Protein AF-A0A935D129-F1 (afdb_monomer)

Foldseek 3Di:
DDDDDDDDDDDDDDDDDDDDDDDDDDDDDDDDDDPDDPPDDDDDDDDDPDDDDDDPDDDDPPPPDPDDDDDDPDDDPPPDPPPPPPDDPPPPDDPDPDPPDDDPDPPDDDDPPDDDPDPDPCPPDPPPPPCPDDDDFAADPAFAAQQKEFFKWQQFQDPDPDQWQTKIKIWGPAAPGKYFQDQKKKWKDDDPDIFIWTDHGPDIAGHRFMEMETSDPPPVSNLPFDPPYTYTPHHSRHHLQWIKIFIDDVPHTRDIATGHRDPPDDHQKMKGQAPPDDPVCRNPCVRIGIADDADHPRSHGDDRRDHRHRGDGD

pLDDT: mean 78.65, std 19.53, range [37.94, 98.69]

Secondary structure (DSSP, 8-state):
---PPPPPPPPPPPP------------------------------------PPPP--------------PPPP---TTS-----PPPPPP---PPP-----PPP----PPP---------------------PSPPPPBPSSP-TTSEEEEEEE--SSSSS-----EEEEEE--SSSBEE-TTEEEEEEETTEEEEEEPPTT-EE-TT-EEEEES--SGGGGTTPPSSEEE-SSSS---TT-EEEEEEETTEEEEEEEE---SS--TTB-EE--TTS-GGGTT-GGG-EE---EETTTTEE--TTS---SS---

Solvent-accessible surface area (backbone atoms only — not comparable to full-atom values): 20528 Å² total; per-residue (Å²): 138,86,83,80,81,85,82,84,81,88,76,82,83,86,80,85,83,82,89,84,91,78,83,91,80,87,88,76,91,77,89,76,86,77,84,76,85,78,82,78,75,85,70,83,77,75,85,75,80,84,75,76,84,80,76,96,67,85,90,79,86,71,79,78,71,81,79,74,84,75,76,82,75,80,77,71,90,81,66,74,79,73,70,81,70,73,76,76,74,84,82,86,62,83,76,75,85,76,79,85,69,77,77,84,78,82,83,71,76,78,82,81,84,83,80,78,95,72,89,72,78,81,72,77,71,83,82,70,74,71,79,74,61,83,78,82,88,51,69,54,77,84,86,46,67,61,42,40,38,81,39,35,37,26,43,33,49,44,84,74,84,85,37,27,48,20,32,41,32,37,33,37,65,41,79,85,28,29,42,76,40,56,51,28,35,41,36,32,60,59,86,95,46,70,42,41,23,68,41,56,78,87,37,70,38,53,45,56,27,62,43,37,40,22,22,30,76,64,61,82,40,32,58,68,65,58,82,68,69,44,38,33,82,45,59,66,64,53,58,48,74,38,48,47,44,37,34,26,52,83,90,44,63,23,33,75,46,78,46,72,59,51,93,77,73,58,59,20,36,19,41,29,42,19,72,81,43,66,77,89,51,68,84,42,68,85,41,42,36,68,38,70,43,64,36,64,94,60,77,35,24,31,49,79,82,54,78,38,74,73,38,66,60,112

Radius of gyration: 32.97 Å; Cα contacts (8 Å, |Δi|>4): 448; chains: 1; bounding box: 109×59×92 Å

Mean predicted aligned error: 16.61 Å

Sequence (314 aa):
MQVSPPTPLDTPPHTPGQVGRALLARRAAGLLAGLLVVTSACSAASPRPSRAQADPGDDFYEEEAPLEPSEPDSVNPNGFQAGERPAPPPVDAAPPPVDATPPPVDATPPPVDGGRPDASVDAGRPDASVDAGPPPKVYCPPLGAGDLAITELLLSSRSGSGDNAEWVEITSRRSACWLKLDGLVVESPKGAAFDTATLPAGTELPPLGIVLVAGSLAGARALGLPEPVYAFERTDVLKNDGDRITVRAGTTVIDQLDYPPFSNVTPARSIAFPANCPAAVRSDWSRWSLTFSTYASGAQRGTPGRDNVDVTCY

Structure (mmCIF, N/CA/C/O backbone):
data_AF-A0A935D129-F1
#
_entry.id   AF-A0A935D129-F1
#
loop_
_atom_site.group_PDB
_atom_site.id
_atom_site.type_symbol
_atom_site.label_atom_id
_atom_site.label_alt_id
_atom_site.label_comp_id
_atom_site.label_asym_id
_atom_site.label_entity_id
_atom_site.label_seq_id
_atom_site.pdbx_PDB_ins_code
_atom_site.Cartn_x
_atom_site.Cartn_y
_atom_site.Cartn_z
_atom_site.occupancy
_atom_site.B_iso_or_equiv
_atom_site.auth_seq_id
_atom_site.auth_comp_id
_atom_site.auth_asym_id
_atom_site.auth_atom_id
_atom_site.pdbx_PDB_model_num
ATOM 1 N N . MET A 1 1 ? -55.875 -18.549 18.184 1.00 45.03 1 MET A N 1
ATOM 2 C CA . MET A 1 1 ? -55.060 -18.384 19.406 1.00 45.03 1 MET A CA 1
ATOM 3 C C . MET A 1 1 ? -53.913 -17.458 19.053 1.00 45.03 1 MET A C 1
ATOM 5 O O . MET A 1 1 ? -53.044 -17.851 18.290 1.00 45.03 1 MET A O 1
ATOM 9 N N . GLN A 1 2 ? -54.002 -16.202 19.480 1.00 42.69 2 GLN A N 1
ATOM 10 C CA . GLN A 1 2 ? -53.027 -15.152 19.184 1.00 42.69 2 GLN A CA 1
ATOM 11 C C . GLN A 1 2 ? -52.106 -15.051 20.402 1.00 42.69 2 GLN A C 1
ATOM 13 O O . GLN A 1 2 ? -52.584 -14.789 21.503 1.00 42.69 2 GLN A O 1
ATOM 18 N N . VAL A 1 3 ? -50.823 -15.362 20.224 1.00 53.66 3 VAL A N 1
ATOM 19 C CA . VAL A 1 3 ? -49.822 -15.319 21.295 1.00 53.66 3 VAL A CA 1
ATOM 20 C C . VAL A 1 3 ? -49.168 -13.944 21.255 1.00 53.66 3 VAL A C 1
ATOM 22 O O . VAL A 1 3 ? -48.523 -13.594 20.268 1.00 53.66 3 VAL A O 1
ATOM 25 N N . SER A 1 4 ? -49.387 -13.150 22.300 1.00 58.09 4 SER A N 1
ATOM 26 C CA . SER A 1 4 ? -48.744 -11.847 22.475 1.00 58.09 4 SER A CA 1
ATOM 27 C C . SER A 1 4 ? -47.237 -12.009 22.724 1.00 58.09 4 SER A C 1
ATOM 29 O O . SER A 1 4 ? -46.842 -12.946 23.422 1.00 58.09 4 SER A O 1
ATOM 31 N N . PRO A 1 5 ? -46.388 -11.108 22.198 1.00 62.75 5 PRO A N 1
ATOM 32 C CA . PRO A 1 5 ? -44.957 -11.117 22.482 1.00 62.75 5 PRO A CA 1
ATOM 33 C C . PRO A 1 5 ? -44.653 -10.616 23.909 1.00 62.75 5 PRO A C 1
ATOM 35 O O . PRO A 1 5 ? -45.437 -9.844 24.469 1.00 62.75 5 PRO A O 1
ATOM 38 N N . PRO A 1 6 ? -43.525 -11.047 24.509 1.00 63.59 6 PRO A N 1
ATOM 39 C CA . PRO A 1 6 ? -43.158 -10.687 25.873 1.00 63.59 6 PRO A CA 1
ATOM 40 C C . PRO A 1 6 ? -42.664 -9.239 25.981 1.00 63.59 6 PRO A C 1
ATOM 42 O O . PRO A 1 6 ? -41.920 -8.742 25.136 1.00 63.59 6 PRO A O 1
ATOM 45 N N . THR A 1 7 ? -43.073 -8.587 27.067 1.00 67.88 7 THR A N 1
ATOM 46 C CA . THR A 1 7 ? -42.646 -7.250 27.493 1.00 67.88 7 THR A CA 1
ATOM 47 C C . THR A 1 7 ? -41.144 -7.229 27.821 1.00 67.88 7 THR A C 1
ATOM 49 O O . THR A 1 7 ? -40.681 -8.123 28.534 1.00 67.88 7 THR A O 1
ATOM 52 N N . PRO A 1 8 ? -40.369 -6.231 27.358 1.00 61.47 8 PRO A N 1
ATOM 53 C CA . PRO A 1 8 ? -38.969 -6.085 27.747 1.00 61.47 8 PRO A CA 1
ATOM 54 C C . PRO A 1 8 ? -38.843 -5.643 29.214 1.00 61.47 8 PRO A C 1
ATOM 56 O O . PRO A 1 8 ? -39.591 -4.786 29.680 1.00 61.47 8 PRO A O 1
ATOM 59 N N . LEU A 1 9 ? -37.896 -6.256 29.933 1.00 61.78 9 LEU A N 1
ATOM 60 C CA . LEU A 1 9 ? -37.525 -5.891 31.301 1.00 61.78 9 LEU A CA 1
ATOM 61 C C . LEU A 1 9 ? -36.859 -4.507 31.338 1.00 61.78 9 LEU A C 1
ATOM 63 O O . LEU A 1 9 ? -35.928 -4.245 30.579 1.00 61.78 9 LEU A O 1
ATOM 67 N N . ASP A 1 10 ? -37.313 -3.680 32.279 1.00 54.72 10 ASP A N 1
ATOM 68 C CA . ASP A 1 10 ? -36.707 -2.409 32.680 1.00 54.72 10 ASP A CA 1
ATOM 69 C C . ASP A 1 10 ? -35.274 -2.605 33.197 1.00 54.72 10 ASP A C 1
ATOM 71 O O . ASP A 1 10 ? -35.034 -3.316 34.178 1.00 54.72 10 ASP A O 1
ATOM 75 N N . THR A 1 11 ? -34.322 -1.915 32.573 1.00 63.00 11 THR A N 1
ATOM 76 C CA . THR A 1 11 ? -32.951 -1.771 33.076 1.00 63.00 11 THR A CA 1
ATOM 77 C C . THR A 1 11 ? -32.861 -0.477 33.894 1.00 63.00 11 THR A C 1
ATOM 79 O O . THR A 1 11 ? -33.256 0.576 33.388 1.00 63.00 11 THR A O 1
ATOM 82 N N . PRO A 1 12 ? -32.342 -0.494 35.136 1.00 56.09 12 PRO A N 1
ATOM 83 C CA . PRO A 1 12 ? -32.265 0.708 35.960 1.00 56.09 12 PRO A CA 1
ATOM 84 C C . PRO A 1 12 ? -31.218 1.715 35.439 1.00 56.09 12 PRO A C 1
ATOM 86 O O . PRO A 1 12 ? -30.198 1.315 34.870 1.00 56.09 12 PRO A O 1
ATOM 89 N N . PRO A 1 13 ? -31.435 3.026 35.656 1.00 57.41 13 PRO A N 1
ATOM 90 C CA . PRO A 1 13 ? -30.555 4.081 35.166 1.00 57.41 13 PRO A CA 1
ATOM 91 C C . PRO A 1 13 ? -29.219 4.125 35.920 1.00 57.41 13 PRO A C 1
ATOM 93 O O . PRO A 1 13 ? -29.170 4.135 37.150 1.00 57.41 13 PRO A O 1
ATOM 96 N N . HIS A 1 14 ? -28.126 4.214 35.160 1.00 55.38 14 HIS A N 1
ATOM 97 C CA . HIS A 1 14 ? -26.787 4.493 35.672 1.00 55.38 14 HIS A CA 1
ATOM 98 C C . HIS A 1 14 ? -26.677 5.945 36.162 1.00 55.38 14 HIS A C 1
ATOM 100 O O . HIS A 1 14 ? -26.875 6.894 35.405 1.00 55.38 14 HIS A O 1
ATOM 106 N N . THR A 1 15 ? -26.305 6.107 37.429 1.00 47.53 15 THR A N 1
ATOM 107 C CA . THR A 1 15 ? -26.004 7.390 38.076 1.00 47.53 15 THR A CA 1
ATOM 108 C C . THR A 1 15 ? -24.601 7.887 37.686 1.00 47.53 15 THR A C 1
ATOM 110 O O . THR A 1 15 ? -23.630 7.169 37.935 1.00 47.53 15 THR A O 1
ATOM 113 N N . PRO A 1 16 ? -24.430 9.107 37.141 1.00 49.75 16 PRO A N 1
ATOM 114 C CA . PRO A 1 16 ? -23.112 9.707 36.955 1.00 49.75 16 PRO A CA 1
ATOM 115 C C . PRO A 1 16 ? -22.660 10.420 38.238 1.00 49.75 16 PRO A C 1
ATOM 117 O O . PRO A 1 16 ? -23.175 11.475 38.610 1.00 49.75 16 PRO A O 1
ATOM 120 N N . GLY A 1 17 ? -21.678 9.832 38.923 1.00 46.19 17 GLY A N 1
ATOM 121 C CA . GLY A 1 17 ? -20.979 10.445 40.051 1.00 46.19 17 GLY A CA 1
ATOM 122 C C . GLY A 1 17 ? -19.894 11.412 39.579 1.00 46.19 17 GLY A C 1
ATOM 123 O O . GLY A 1 17 ? -18.885 11.002 39.011 1.00 46.19 17 GLY A O 1
ATOM 124 N N . GLN A 1 18 ? -20.121 12.699 39.831 1.00 44.91 18 GLN A N 1
ATOM 125 C CA . GLN A 1 18 ? -19.125 13.765 39.797 1.00 44.91 18 GLN A CA 1
ATOM 126 C C . GLN A 1 18 ? -18.110 13.659 40.956 1.00 44.91 18 GLN A C 1
ATOM 128 O O . GLN A 1 18 ? -18.379 13.073 42.000 1.00 44.91 18 GLN A O 1
ATOM 133 N N . VAL A 1 19 ? -17.042 14.447 40.786 1.00 40.62 19 VAL A N 1
ATOM 134 C CA . VAL A 1 19 ? -16.205 15.139 41.788 1.00 40.62 19 VAL A CA 1
ATOM 135 C C . VAL A 1 19 ? -14.835 14.510 42.063 1.00 40.62 19 VAL A C 1
ATOM 137 O O . VAL A 1 19 ? -14.705 13.452 42.664 1.00 40.62 19 VAL A O 1
ATOM 140 N N . GLY A 1 20 ? -13.789 15.263 41.697 1.00 37.94 20 GLY A N 1
ATOM 141 C CA . GLY A 1 20 ? -12.417 14.999 42.126 1.00 37.94 20 GLY A CA 1
ATOM 142 C C . GLY A 1 20 ? -11.353 15.922 41.527 1.00 37.94 20 GLY A C 1
ATOM 143 O O . GLY A 1 20 ? -10.370 15.438 40.982 1.00 37.94 20 GLY A O 1
ATOM 144 N N . ARG A 1 21 ? -11.524 17.251 41.608 1.00 48.84 21 ARG A N 1
ATOM 145 C CA . ARG A 1 21 ? -10.408 18.209 41.467 1.00 48.84 21 ARG A CA 1
ATOM 146 C C . ARG A 1 21 ? -9.648 18.284 42.801 1.00 48.84 21 ARG A C 1
ATOM 148 O O . ARG A 1 21 ? -10.236 18.703 43.791 1.00 48.84 21 ARG A O 1
ATOM 155 N N . ALA A 1 22 ? -8.350 17.979 42.799 1.00 43.12 22 ALA A N 1
ATOM 156 C CA . ALA A 1 22 ? -7.365 18.397 43.808 1.00 43.12 22 ALA A CA 1
ATOM 157 C C . ALA A 1 22 ? -5.991 18.491 43.108 1.00 43.12 22 ALA A C 1
ATOM 159 O O . ALA A 1 22 ? -5.552 17.535 42.484 1.00 43.12 22 ALA A O 1
ATOM 160 N N . LEU A 1 23 ? -5.489 19.699 42.843 1.00 41.50 23 LEU A N 1
ATOM 161 C CA . LEU A 1 23 ? -4.528 20.490 43.635 1.00 41.50 23 LEU A CA 1
ATOM 162 C C . LEU A 1 23 ? -3.082 19.942 43.695 1.00 41.50 23 LEU A C 1
ATOM 164 O O . LEU A 1 23 ? -2.808 18.909 44.287 1.00 41.50 23 LEU A O 1
ATOM 168 N N . LEU A 1 24 ? -2.188 20.749 43.104 1.00 46.12 24 LEU A N 1
ATOM 169 C CA . LEU A 1 24 ? -0.765 21.012 43.384 1.00 46.12 24 LEU A CA 1
ATOM 170 C C . LEU A 1 24 ? -0.022 20.179 44.456 1.00 46.12 24 LEU A C 1
ATOM 172 O O . LEU A 1 24 ? -0.372 20.250 45.628 1.00 46.12 24 LEU A O 1
ATOM 176 N N . ALA A 1 25 ? 1.165 19.668 44.088 1.00 38.12 25 ALA A N 1
ATOM 177 C CA . ALA A 1 25 ? 2.471 19.884 44.759 1.00 38.12 25 ALA A CA 1
ATOM 178 C C . ALA A 1 25 ? 3.569 19.093 44.004 1.00 38.12 25 ALA A C 1
ATOM 180 O O . ALA A 1 25 ? 3.432 17.901 43.785 1.00 38.12 25 ALA A O 1
ATOM 181 N N . ARG A 1 26 ? 4.553 19.745 43.368 1.00 44.81 26 ARG A N 1
ATOM 182 C CA . ARG A 1 26 ? 5.916 20.044 43.873 1.00 44.81 26 ARG A CA 1
ATOM 183 C C . ARG A 1 26 ? 6.788 18.829 44.266 1.00 44.81 26 ARG A C 1
ATOM 185 O O . ARG A 1 26 ? 6.528 18.199 45.279 1.00 44.81 26 ARG A O 1
ATOM 192 N N . ARG A 1 27 ? 7.960 18.772 43.597 1.00 43.19 27 ARG A N 1
ATOM 193 C CA . ARG A 1 27 ? 9.239 18.089 43.939 1.00 43.19 27 ARG A CA 1
ATOM 194 C C . ARG A 1 27 ? 9.185 16.558 43.766 1.00 43.19 27 ARG A C 1
ATOM 196 O O . ARG A 1 27 ? 8.189 15.944 44.078 1.00 43.19 27 ARG A O 1
ATOM 203 N N . ALA A 1 28 ? 10.186 15.871 43.227 1.00 40.31 28 ALA A N 1
ATOM 204 C CA . ALA A 1 28 ? 11.616 15.989 43.458 1.00 40.31 28 ALA A CA 1
ATOM 205 C C . ALA A 1 28 ? 12.400 15.337 42.308 1.00 40.31 28 ALA A C 1
ATOM 207 O O . ALA A 1 28 ? 11.970 14.343 41.731 1.00 40.31 28 ALA A O 1
ATOM 208 N N . ALA A 1 29 ? 13.576 15.894 42.029 1.00 49.38 29 ALA A N 1
ATOM 209 C CA . ALA A 1 29 ? 14.622 15.236 41.271 1.00 49.38 29 ALA A CA 1
ATOM 210 C C . ALA A 1 29 ? 15.033 13.941 41.989 1.00 49.38 29 ALA A C 1
ATOM 212 O O . ALA A 1 29 ? 15.463 13.981 43.141 1.00 49.38 29 ALA A O 1
ATOM 213 N N . GLY A 1 30 ? 14.886 12.811 41.304 1.00 41.84 30 GLY A N 1
ATOM 214 C CA . GLY A 1 30 ? 15.404 11.513 41.716 1.00 41.84 30 GLY A CA 1
ATOM 215 C C . GLY A 1 30 ? 16.495 11.083 40.749 1.00 41.84 30 GLY A C 1
ATOM 216 O O . GLY A 1 30 ? 16.215 10.443 39.742 1.00 41.84 30 GLY A O 1
ATOM 217 N N . LEU A 1 31 ? 17.732 11.476 41.051 1.00 49.34 31 LEU A N 1
ATOM 218 C CA . LEU A 1 31 ? 18.940 10.900 40.474 1.00 49.34 31 LEU A CA 1
ATOM 219 C C . LEU A 1 31 ? 19.028 9.451 40.986 1.00 49.34 31 LEU A C 1
ATOM 221 O O . LEU A 1 31 ? 19.316 9.237 42.161 1.00 49.34 31 LEU A O 1
ATOM 225 N N . LEU A 1 32 ? 18.753 8.462 40.137 1.00 47.19 32 LEU A N 1
ATOM 226 C CA . LEU A 1 32 ? 19.044 7.061 40.438 1.00 47.19 32 LEU A CA 1
ATOM 227 C C . LEU A 1 32 ? 20.179 6.608 39.525 1.00 47.19 32 LEU A C 1
ATOM 229 O O . LEU A 1 32 ? 19.989 6.264 38.361 1.00 47.19 32 LEU A O 1
ATOM 233 N N . ALA A 1 33 ? 21.384 6.662 40.087 1.00 48.88 33 ALA A N 1
ATOM 234 C CA . ALA A 1 33 ? 22.560 5.994 39.570 1.00 48.88 33 ALA A CA 1
ATOM 235 C C . ALA A 1 33 ? 22.342 4.477 39.681 1.00 48.88 33 ALA A C 1
ATOM 237 O O . ALA A 1 33 ? 22.516 3.881 40.743 1.00 48.88 33 ALA A O 1
ATOM 238 N N . GLY A 1 34 ? 21.910 3.865 38.580 1.00 45.34 34 GLY A N 1
ATOM 239 C CA . GLY A 1 34 ? 21.889 2.418 38.412 1.00 45.34 34 GLY A CA 1
ATOM 240 C C . GLY A 1 34 ? 23.293 1.919 38.095 1.00 45.34 34 GLY A C 1
ATOM 241 O O . GLY A 1 34 ? 23.751 2.010 36.959 1.00 45.34 34 GLY A O 1
ATOM 242 N N . LEU A 1 35 ? 23.972 1.412 39.121 1.00 50.16 35 LEU A N 1
ATOM 243 C CA . LEU A 1 35 ? 25.223 0.670 39.037 1.00 50.16 35 LEU A CA 1
ATOM 244 C C . LEU A 1 35 ? 24.979 -0.638 38.261 1.00 50.16 35 LEU A C 1
ATOM 246 O O . LEU A 1 35 ? 24.514 -1.623 38.832 1.00 50.16 35 LEU A O 1
ATOM 250 N N . LEU A 1 36 ? 25.264 -0.645 36.957 1.00 54.25 36 LEU A N 1
ATOM 251 C CA . LEU A 1 36 ? 25.268 -1.869 36.158 1.00 54.25 36 LEU A CA 1
ATOM 252 C C . LEU A 1 36 ? 26.647 -2.527 36.288 1.00 54.25 36 LEU A C 1
ATOM 254 O O . LEU A 1 36 ? 27.650 -2.030 35.777 1.00 54.25 36 LEU A O 1
ATOM 258 N N . VAL A 1 37 ? 26.690 -3.639 37.018 1.00 53.84 37 VAL A N 1
ATOM 259 C CA . VAL A 1 37 ? 27.849 -4.530 37.100 1.00 53.84 37 VAL A CA 1
ATOM 260 C C . VAL A 1 37 ? 28.022 -5.196 35.735 1.00 53.84 37 VAL A C 1
ATOM 262 O O . VAL A 1 37 ? 27.282 -6.109 35.381 1.00 53.84 37 VAL A O 1
ATOM 265 N N . VAL A 1 38 ? 28.995 -4.723 34.958 1.00 54.94 38 VAL A N 1
ATOM 266 C CA . VAL A 1 38 ? 29.464 -5.397 33.745 1.00 54.94 38 VAL A CA 1
ATOM 267 C C . VAL A 1 38 ? 30.436 -6.491 34.177 1.00 54.94 38 VAL A C 1
ATOM 269 O O . VAL A 1 38 ? 31.592 -6.225 34.505 1.00 54.94 38 VAL A O 1
ATOM 272 N N . THR A 1 39 ? 29.973 -7.738 34.196 1.00 56.72 39 THR A N 1
ATOM 273 C CA . THR A 1 39 ? 30.852 -8.908 34.257 1.00 56.72 39 THR A CA 1
ATOM 274 C C . THR A 1 39 ? 31.557 -9.053 32.909 1.00 56.72 39 THR A C 1
ATOM 276 O O . THR A 1 39 ? 31.045 -9.645 31.963 1.00 56.72 39 THR A O 1
ATOM 279 N N . SER A 1 40 ? 32.748 -8.462 32.818 1.00 53.31 40 SER A N 1
ATOM 280 C CA . SER A 1 40 ? 33.679 -8.654 31.708 1.00 53.31 40 SER A CA 1
ATOM 281 C C . SER A 1 40 ? 34.150 -10.111 31.691 1.00 53.31 40 SER A C 1
ATOM 283 O O . SER A 1 40 ? 34.995 -10.518 32.488 1.00 53.31 40 SER A O 1
ATOM 285 N N . ALA A 1 41 ? 33.567 -10.919 30.807 1.00 52.91 41 ALA A N 1
ATOM 286 C CA . ALA A 1 41 ? 34.123 -12.211 30.448 1.00 52.91 41 ALA A CA 1
ATOM 287 C C . ALA A 1 41 ? 35.343 -11.967 29.550 1.00 52.91 41 ALA A C 1
ATOM 289 O O . ALA A 1 41 ? 35.213 -11.541 28.402 1.00 52.91 41 ALA A O 1
ATOM 290 N N . CYS A 1 42 ? 36.534 -12.231 30.087 1.00 48.22 42 CYS A N 1
ATOM 291 C CA . CYS A 1 42 ? 37.782 -12.282 29.338 1.00 48.22 42 CYS A CA 1
ATOM 292 C C . CYS A 1 42 ? 37.677 -13.329 28.218 1.00 48.22 42 CYS A C 1
ATOM 294 O O . CYS A 1 42 ? 37.911 -14.514 28.445 1.00 48.22 42 CYS A O 1
ATOM 296 N N . SER A 1 43 ? 37.352 -12.896 27.001 1.00 55.44 43 SER A N 1
ATOM 297 C CA . SER A 1 43 ? 37.690 -13.656 25.799 1.00 55.44 43 SER A CA 1
ATOM 298 C C . SER A 1 43 ? 39.132 -13.334 25.432 1.00 55.44 43 SER A C 1
ATOM 300 O O . SER A 1 43 ? 39.480 -12.182 25.176 1.00 55.44 43 SER A O 1
ATOM 302 N N . ALA A 1 44 ? 39.974 -14.364 25.466 1.00 52.34 44 ALA A N 1
ATOM 303 C CA . ALA A 1 44 ? 41.366 -14.308 25.061 1.00 52.34 44 ALA A CA 1
ATOM 304 C C . ALA A 1 44 ? 41.469 -13.775 23.624 1.00 52.34 44 ALA A C 1
ATOM 306 O O . ALA A 1 44 ? 41.019 -14.409 22.672 1.00 52.34 44 ALA A O 1
ATOM 307 N N . ALA A 1 45 ? 42.056 -12.588 23.484 1.00 46.16 45 ALA A N 1
ATOM 308 C CA . ALA A 1 45 ? 42.394 -12.010 22.199 1.00 46.16 45 ALA A CA 1
ATOM 309 C C . ALA A 1 45 ? 43.527 -12.831 21.570 1.00 46.16 45 ALA A C 1
ATOM 311 O O . ALA A 1 45 ? 44.657 -12.829 22.058 1.00 46.16 45 ALA A O 1
ATOM 312 N N . SER A 1 46 ? 43.230 -13.536 20.479 1.00 59.47 46 SER A N 1
ATOM 313 C CA . SER A 1 46 ? 44.269 -14.039 19.583 1.00 59.47 46 SER A CA 1
ATOM 314 C C . SER A 1 46 ? 45.061 -12.854 19.009 1.00 59.47 46 SER A C 1
ATOM 316 O O . SER A 1 46 ? 44.453 -11.851 18.618 1.00 59.47 46 SER A O 1
ATOM 318 N N . PRO A 1 47 ? 46.400 -12.937 18.934 1.00 57.91 47 PRO A N 1
ATOM 319 C CA . PRO A 1 47 ? 47.214 -11.875 18.363 1.00 57.91 47 PRO A CA 1
ATOM 320 C C . PRO A 1 47 ? 46.885 -11.729 16.873 1.00 57.91 47 PRO A C 1
ATOM 322 O O . PRO A 1 47 ? 47.113 -12.642 16.080 1.00 57.91 47 PRO A O 1
ATOM 325 N N . ARG A 1 48 ? 46.325 -10.576 16.485 1.00 57.03 48 ARG A N 1
ATOM 326 C CA . ARG A 1 48 ? 46.205 -10.197 15.073 1.00 57.03 48 ARG A CA 1
ATOM 327 C C . ARG A 1 48 ? 47.610 -9.926 14.523 1.00 57.03 48 ARG A C 1
ATOM 329 O O . ARG A 1 48 ? 48.348 -9.167 15.154 1.00 57.03 48 ARG A O 1
ATOM 336 N N . PRO A 1 49 ? 47.982 -10.479 13.357 1.00 55.78 49 PRO A N 1
ATOM 337 C CA . PRO A 1 49 ? 49.211 -10.084 12.690 1.00 55.78 49 PRO A CA 1
ATOM 338 C C . PRO A 1 49 ? 49.120 -8.601 12.312 1.00 55.78 49 PRO A C 1
ATOM 340 O O . PRO A 1 49 ? 48.168 -8.161 11.666 1.00 55.78 49 PRO A O 1
ATOM 343 N N . SER A 1 50 ? 50.111 -7.835 12.766 1.00 55.41 50 SER A N 1
ATOM 344 C CA . SER A 1 50 ? 50.355 -6.454 12.359 1.00 55.41 50 SER A CA 1
ATOM 345 C C . SER A 1 50 ? 50.498 -6.410 10.838 1.00 55.41 50 SER A C 1
ATOM 347 O O . SER A 1 50 ? 51.450 -6.957 10.280 1.00 55.41 50 SER A O 1
ATOM 349 N N . ARG A 1 51 ? 49.514 -5.813 10.161 1.00 55.31 51 ARG A N 1
ATOM 350 C CA . ARG A 1 51 ? 49.572 -5.547 8.725 1.00 55.31 51 ARG A CA 1
ATOM 351 C C . ARG A 1 51 ? 50.503 -4.355 8.540 1.00 55.31 51 ARG A C 1
ATOM 353 O O . ARG A 1 51 ? 50.197 -3.263 9.012 1.00 55.31 51 ARG A O 1
ATOM 360 N N . ALA A 1 52 ? 51.645 -4.603 7.908 1.00 57.25 52 ALA A N 1
ATOM 361 C CA . ALA A 1 52 ? 52.590 -3.569 7.527 1.00 57.25 52 ALA A CA 1
ATOM 362 C C . ALA A 1 52 ? 51.873 -2.467 6.734 1.00 57.25 52 ALA A C 1
ATOM 364 O O . ALA A 1 52 ? 51.014 -2.737 5.891 1.00 57.25 52 ALA A O 1
ATOM 365 N N . GLN A 1 53 ? 52.221 -1.233 7.074 1.00 53.88 53 GLN A N 1
ATOM 366 C CA . GLN A 1 53 ? 51.789 -0.007 6.429 1.00 53.88 53 GLN A CA 1
ATOM 367 C C . GLN A 1 53 ? 52.174 -0.071 4.948 1.00 53.88 53 GLN A C 1
ATOM 369 O O . GLN A 1 53 ? 53.352 -0.198 4.625 1.00 53.88 53 GLN A O 1
ATOM 374 N N . ALA A 1 54 ? 51.168 -0.063 4.072 1.00 54.69 54 ALA A N 1
ATOM 375 C CA . ALA A 1 54 ? 51.377 -0.017 2.634 1.00 54.69 54 ALA A CA 1
ATOM 376 C C . ALA A 1 54 ? 51.965 1.348 2.257 1.00 54.69 54 ALA A C 1
ATOM 378 O O . ALA A 1 54 ? 51.461 2.392 2.676 1.00 54.69 54 ALA A O 1
ATOM 379 N N . ASP A 1 55 ? 53.060 1.282 1.513 1.00 59.28 55 ASP A N 1
ATOM 380 C CA . ASP A 1 55 ? 53.784 2.389 0.906 1.00 59.28 55 ASP A CA 1
ATOM 381 C C . ASP A 1 55 ? 52.879 3.094 -0.125 1.00 59.28 55 ASP A C 1
ATOM 383 O O . ASP A 1 55 ? 52.320 2.413 -0.989 1.00 59.28 55 ASP A O 1
ATOM 387 N N . PRO A 1 56 ? 52.648 4.418 -0.041 1.00 56.66 56 PRO A N 1
ATOM 388 C CA . PRO A 1 56 ? 51.909 5.157 -1.053 1.00 56.66 56 PRO A CA 1
ATOM 389 C C . PRO A 1 56 ? 52.881 5.527 -2.176 1.00 56.66 56 PRO A C 1
ATOM 391 O O . PRO A 1 56 ? 53.319 6.672 -2.281 1.00 56.66 56 PRO A O 1
ATOM 394 N N . GLY A 1 57 ? 53.258 4.537 -2.975 1.00 52.94 57 GLY A N 1
ATOM 395 C CA . GLY A 1 57 ? 54.222 4.702 -4.051 1.00 52.94 57 GLY A CA 1
ATOM 396 C C . GLY A 1 57 ? 53.845 3.838 -5.236 1.00 52.94 57 GLY A C 1
ATOM 397 O O . GLY A 1 57 ? 54.120 2.648 -5.211 1.00 52.94 57 GLY A O 1
ATOM 398 N N . ASP A 1 58 ? 53.245 4.508 -6.218 1.00 55.38 58 ASP A N 1
ATOM 399 C CA . ASP A 1 58 ? 53.188 4.166 -7.636 1.00 55.38 58 ASP A CA 1
ATOM 400 C C . ASP A 1 58 ? 52.530 2.834 -8.050 1.00 55.38 58 ASP A C 1
ATOM 402 O O . ASP A 1 58 ? 52.539 1.822 -7.361 1.00 55.38 58 ASP A O 1
ATOM 406 N N . ASP A 1 59 ? 51.956 2.882 -9.251 1.00 57.09 59 ASP A N 1
ATOM 407 C CA . ASP A 1 59 ? 51.441 1.767 -10.049 1.00 57.09 59 ASP A CA 1
ATOM 408 C C . ASP A 1 59 ? 49.945 1.430 -9.886 1.00 57.09 59 ASP A C 1
ATOM 410 O O . ASP A 1 59 ? 49.363 1.467 -8.806 1.00 57.09 59 ASP A O 1
ATOM 414 N N . PHE A 1 60 ? 49.339 1.067 -11.022 1.00 48.12 60 PHE A N 1
ATOM 415 C CA . PHE A 1 60 ? 47.942 0.665 -11.259 1.00 48.12 60 PHE A CA 1
ATOM 416 C C . PHE A 1 60 ? 46.946 1.764 -11.668 1.00 48.12 60 PHE A C 1
ATOM 418 O O . PHE A 1 60 ? 45.807 1.809 -11.212 1.00 48.12 60 PHE A O 1
ATOM 425 N N . TYR A 1 61 ? 47.325 2.562 -12.670 1.00 52.38 61 TYR A N 1
ATOM 426 C CA . TYR A 1 61 ? 46.417 2.734 -13.811 1.00 52.38 61 TYR A CA 1
ATOM 427 C C . TYR A 1 61 ? 46.647 1.553 -14.760 1.00 52.38 61 TYR A C 1
ATOM 429 O O . TYR A 1 61 ? 47.428 1.654 -15.704 1.00 52.38 61 TYR A O 1
ATOM 437 N N . GLU A 1 62 ? 46.019 0.411 -14.479 1.00 55.25 62 GLU A N 1
ATOM 438 C CA . GLU A 1 62 ? 45.772 -0.556 -15.545 1.00 55.25 62 GLU A CA 1
ATOM 439 C C . GLU A 1 62 ? 44.642 0.015 -16.398 1.00 55.25 62 GLU A C 1
ATOM 441 O O . GLU A 1 62 ? 43.510 0.188 -15.953 1.00 55.25 62 GLU A O 1
ATOM 446 N N . GLU A 1 63 ? 45.015 0.409 -17.608 1.00 57.09 63 GLU A N 1
ATOM 447 C CA . GLU A 1 63 ? 44.127 0.762 -18.701 1.00 57.09 63 GLU A CA 1
ATOM 448 C C . GLU A 1 63 ? 43.189 -0.433 -18.935 1.00 57.09 63 GLU A C 1
ATOM 450 O O . GLU A 1 63 ? 43.597 -1.452 -19.494 1.00 57.09 63 GLU A O 1
ATOM 455 N N . GLU A 1 64 ? 41.958 -0.352 -18.415 1.00 57.47 64 GLU A N 1
ATOM 456 C CA . GLU A 1 64 ? 40.930 -1.372 -18.627 1.00 57.47 64 GLU A CA 1
ATOM 457 C C . GLU A 1 64 ? 40.753 -1.577 -20.134 1.00 57.47 64 GLU A C 1
ATOM 459 O O . GLU A 1 64 ? 40.302 -0.688 -20.863 1.00 57.47 64 GLU A O 1
ATOM 464 N N . ALA A 1 65 ? 41.150 -2.759 -20.606 1.00 69.06 65 ALA A N 1
ATOM 465 C CA . ALA A 1 65 ? 40.946 -3.161 -21.984 1.00 69.06 65 ALA A CA 1
ATOM 466 C C . ALA A 1 65 ? 39.442 -3.104 -22.321 1.00 69.06 65 ALA A C 1
ATOM 468 O O . ALA A 1 65 ? 38.611 -3.432 -21.467 1.00 69.06 65 ALA A O 1
ATOM 469 N N . PRO A 1 66 ? 39.068 -2.717 -23.555 1.00 70.00 66 PRO A N 1
ATOM 470 C CA . PRO A 1 66 ? 37.675 -2.667 -23.977 1.00 70.00 66 PRO A CA 1
ATOM 471 C C . PRO A 1 66 ? 36.989 -4.010 -23.719 1.00 70.00 66 PRO A C 1
ATOM 473 O O . PRO A 1 66 ? 37.417 -5.035 -24.248 1.00 70.00 66 PRO A O 1
ATOM 476 N N . LEU A 1 67 ? 35.932 -3.998 -22.905 1.00 64.56 67 LEU A N 1
ATOM 477 C CA . LEU A 1 67 ? 35.093 -5.168 -22.674 1.00 64.56 67 LEU A CA 1
ATOM 478 C C . LEU A 1 67 ? 34.520 -5.624 -24.020 1.00 64.56 67 LEU A C 1
ATOM 480 O O . LEU A 1 67 ? 33.724 -4.911 -24.638 1.00 64.56 67 LEU A O 1
ATOM 484 N N . GLU A 1 68 ? 34.940 -6.801 -24.485 1.00 71.81 68 GLU A N 1
ATOM 485 C CA . GLU A 1 68 ? 34.280 -7.460 -25.604 1.00 71.81 68 GLU A CA 1
ATOM 486 C C . GLU A 1 68 ? 32.819 -7.741 -25.211 1.00 71.81 68 GLU A C 1
ATOM 488 O O . GLU A 1 68 ? 32.562 -8.193 -24.091 1.00 71.81 68 GLU A O 1
ATOM 493 N N . PRO A 1 69 ? 31.843 -7.448 -26.088 1.00 70.06 69 PRO A N 1
ATOM 494 C CA . PRO A 1 69 ? 30.443 -7.718 -25.805 1.00 70.06 69 PRO A CA 1
ATOM 495 C C . PRO A 1 69 ? 30.257 -9.222 -25.604 1.00 70.06 69 PRO A C 1
ATOM 497 O O . PRO A 1 69 ? 30.452 -10.009 -26.530 1.00 70.06 69 PRO A O 1
ATOM 500 N N . SER A 1 70 ? 29.893 -9.615 -24.385 1.00 69.50 70 SER A N 1
ATOM 501 C CA . SER A 1 70 ? 29.545 -10.993 -24.067 1.00 69.50 70 SER A CA 1
ATOM 502 C C . SER A 1 70 ? 28.373 -11.448 -24.935 1.00 69.50 70 SER A C 1
ATOM 504 O O . SER A 1 70 ? 27.392 -10.721 -25.127 1.00 69.50 70 SER A O 1
ATOM 506 N N . GLU A 1 71 ? 28.502 -12.655 -25.487 1.00 68.56 71 GLU A N 1
ATOM 507 C CA . GLU A 1 71 ? 27.450 -13.306 -26.261 1.00 68.56 71 GLU A CA 1
ATOM 508 C C . GLU A 1 71 ? 26.152 -13.362 -25.436 1.00 68.56 71 GLU A C 1
ATOM 510 O O . GLU A 1 71 ? 26.207 -13.560 -24.219 1.00 68.56 71 GLU A O 1
ATOM 515 N N . PRO A 1 72 ? 24.978 -13.153 -26.059 1.00 67.31 72 PRO A N 1
ATOM 516 C CA . PRO A 1 72 ? 23.717 -13.109 -25.337 1.00 67.31 72 PRO A CA 1
ATOM 517 C C . PRO A 1 72 ? 23.467 -14.445 -24.636 1.00 67.31 72 PRO A C 1
ATOM 519 O O . PRO A 1 72 ? 23.300 -15.476 -25.293 1.00 67.31 72 PRO A O 1
ATOM 522 N N . ASP A 1 73 ? 23.416 -14.403 -23.304 1.00 58.84 73 ASP A N 1
ATOM 523 C CA . ASP A 1 73 ? 23.040 -15.539 -22.473 1.00 58.84 73 ASP A CA 1
ATOM 524 C C . ASP A 1 73 ? 21.723 -16.134 -22.979 1.00 58.84 73 ASP A C 1
ATOM 526 O O . ASP A 1 73 ? 20.699 -15.457 -23.124 1.00 58.84 73 ASP A O 1
ATOM 530 N N . SER A 1 74 ? 21.766 -17.433 -23.261 1.00 60.22 74 SER A N 1
ATOM 531 C CA . SER A 1 74 ? 20.615 -18.231 -23.649 1.00 60.22 74 SER A CA 1
ATOM 532 C C . SER A 1 74 ? 19.511 -18.086 -22.602 1.00 60.22 74 SER A C 1
ATOM 534 O O . SER A 1 74 ? 19.640 -18.554 -21.469 1.00 60.22 74 SER A O 1
ATOM 536 N N . VAL A 1 75 ? 18.426 -17.425 -23.000 1.00 54.59 75 VAL A N 1
ATOM 537 C CA . VAL A 1 75 ? 17.226 -17.196 -22.196 1.00 54.59 75 VAL A CA 1
ATOM 538 C C . VAL A 1 75 ? 16.720 -18.526 -21.636 1.00 54.59 75 VAL A C 1
ATOM 540 O O . VAL A 1 75 ? 16.394 -19.446 -22.384 1.00 54.59 75 VAL A O 1
ATOM 543 N N . ASN A 1 76 ? 16.651 -18.617 -20.308 1.00 50.75 76 ASN A N 1
ATOM 544 C CA . ASN A 1 76 ? 16.053 -19.738 -19.592 1.00 50.75 76 ASN A CA 1
ATOM 545 C C . ASN A 1 76 ? 14.552 -19.848 -19.955 1.00 50.75 76 ASN A C 1
ATOM 547 O O . ASN A 1 76 ? 13.788 -18.943 -19.611 1.00 50.75 76 ASN A O 1
ATOM 551 N N . PRO A 1 77 ? 14.094 -20.937 -20.602 1.00 52.41 77 PRO A N 1
ATOM 552 C CA . PRO A 1 77 ? 12.714 -21.079 -21.077 1.00 52.41 77 PRO A CA 1
ATOM 553 C C . PRO A 1 77 ? 11.674 -21.327 -19.966 1.00 52.41 77 PRO A C 1
ATOM 555 O O . PRO A 1 77 ? 10.492 -21.474 -20.268 1.00 52.41 77 PRO A O 1
ATOM 558 N N . ASN A 1 78 ? 12.079 -21.369 -18.691 1.00 51.12 78 ASN A N 1
ATOM 559 C CA . ASN A 1 78 ? 11.191 -21.687 -17.564 1.00 51.12 78 ASN A CA 1
ATOM 560 C C . ASN A 1 78 ? 10.768 -20.470 -16.715 1.00 51.12 78 ASN A C 1
ATOM 562 O O . ASN A 1 78 ? 10.150 -20.642 -15.665 1.00 51.12 78 ASN A O 1
ATOM 566 N N . GLY A 1 79 ? 11.092 -19.241 -17.129 1.00 46.94 79 GLY A N 1
ATOM 567 C CA . GLY A 1 79 ? 10.639 -18.025 -16.447 1.00 46.94 79 GLY A CA 1
ATOM 568 C C . GLY A 1 79 ? 9.242 -17.624 -16.909 1.00 46.94 79 GLY A C 1
ATOM 569 O O . GLY A 1 79 ? 9.092 -17.267 -18.069 1.00 46.94 79 GLY A O 1
ATOM 570 N N . PHE A 1 80 ? 8.254 -17.694 -16.006 1.00 50.44 80 PHE A N 1
ATOM 571 C CA . PHE A 1 80 ? 6.885 -17.179 -16.155 1.00 50.44 80 PHE A CA 1
ATOM 572 C C . PHE A 1 80 ? 6.335 -17.272 -17.581 1.00 50.44 80 PHE A C 1
ATOM 574 O O . PHE A 1 80 ? 6.432 -16.327 -18.365 1.00 50.44 80 PHE A O 1
ATOM 581 N N . GLN A 1 81 ? 5.689 -18.395 -17.901 1.00 42.97 81 GLN A N 1
ATOM 582 C CA . GLN A 1 81 ? 4.781 -18.417 -19.037 1.00 42.97 81 GLN A CA 1
ATOM 583 C C . GLN A 1 81 ? 3.707 -17.358 -18.775 1.00 42.97 81 GLN A C 1
ATOM 585 O O . GLN A 1 81 ? 2.773 -17.575 -18.006 1.00 42.97 81 GLN A O 1
ATOM 590 N N . ALA A 1 82 ? 3.867 -16.187 -19.396 1.00 52.31 82 ALA A N 1
ATOM 591 C CA . ALA A 1 82 ? 2.741 -15.369 -19.789 1.00 52.31 82 ALA A CA 1
ATOM 592 C C . ALA A 1 82 ? 1.804 -16.347 -20.490 1.00 52.31 82 ALA A C 1
ATOM 594 O O . ALA A 1 82 ? 2.163 -16.851 -21.555 1.00 52.31 82 ALA A O 1
ATOM 595 N N . GLY A 1 83 ? 0.714 -16.726 -19.814 1.00 45.50 83 GLY A N 1
ATOM 596 C CA . GLY A 1 83 ? -0.215 -17.725 -20.318 1.00 45.50 83 GLY A CA 1
ATOM 597 C C . GLY A 1 83 ? -0.466 -17.423 -21.781 1.00 45.50 83 GLY A C 1
ATOM 598 O O . GLY A 1 83 ? -0.759 -16.272 -22.117 1.00 45.50 83 GLY A O 1
ATOM 599 N N . GLU A 1 84 ? -0.218 -18.417 -22.634 1.00 45.28 84 GLU A N 1
ATOM 600 C CA . GLU A 1 84 ? -0.405 -18.316 -24.071 1.00 45.28 84 GLU A CA 1
ATOM 601 C C . GLU A 1 84 ? -1.763 -17.671 -24.306 1.00 45.28 84 GLU A C 1
ATOM 603 O O . GLU A 1 84 ? -2.816 -18.273 -24.088 1.00 45.28 84 GLU A O 1
ATOM 608 N N . ARG A 1 85 ? -1.745 -16.393 -24.686 1.00 59.25 85 ARG A N 1
ATOM 609 C CA . ARG A 1 85 ? -2.952 -15.723 -25.127 1.00 59.25 85 ARG A CA 1
ATOM 610 C C . ARG A 1 85 ? -3.413 -16.541 -26.331 1.00 59.25 85 ARG A C 1
ATOM 612 O O . ARG A 1 85 ? -2.620 -16.666 -27.268 1.00 59.25 85 ARG A O 1
ATOM 619 N N . PRO A 1 86 ? -4.632 -17.110 -26.328 1.00 62.25 86 PRO A N 1
ATOM 620 C CA . PRO A 1 86 ? -5.142 -17.828 -27.484 1.00 62.25 86 PRO A CA 1
ATOM 621 C C . PRO A 1 86 ? -4.923 -16.964 -28.719 1.00 62.25 86 PRO A C 1
ATOM 623 O O . PRO A 1 86 ? -5.244 -15.769 -28.691 1.00 62.25 86 PRO A O 1
ATOM 626 N N . ALA A 1 87 ? -4.313 -17.543 -29.757 1.00 59.50 87 ALA A N 1
ATOM 627 C CA . ALA A 1 87 ? -4.102 -16.839 -31.009 1.00 59.50 87 ALA A CA 1
ATOM 628 C C . ALA A 1 87 ? -5.444 -16.213 -31.423 1.00 59.50 87 ALA A C 1
ATOM 630 O O . ALA A 1 87 ? -6.460 -16.921 -31.412 1.00 59.50 87 ALA A O 1
ATOM 631 N N . PRO A 1 88 ? -5.492 -14.899 -31.712 1.00 65.50 88 PRO A N 1
ATOM 632 C CA . PRO A 1 88 ? -6.722 -14.294 -32.187 1.00 65.50 88 PRO A CA 1
ATOM 633 C C . PRO A 1 88 ? -7.190 -15.099 -33.406 1.00 65.50 88 PRO A C 1
ATOM 635 O O . PRO A 1 88 ? -6.349 -15.481 -34.229 1.00 65.50 88 PRO A O 1
ATOM 638 N N . PRO A 1 89 ? -8.493 -15.415 -33.512 1.00 73.06 89 PRO A N 1
ATOM 639 C CA . PRO A 1 89 ? -9.000 -16.139 -34.667 1.00 73.06 89 PRO A CA 1
ATOM 640 C C . PRO A 1 89 ? -8.563 -15.405 -35.944 1.00 73.06 89 PRO A C 1
ATOM 642 O O . PRO A 1 89 ? -8.508 -14.170 -35.930 1.00 73.06 89 PRO A O 1
ATOM 645 N N . PRO A 1 90 ? -8.217 -16.131 -37.024 1.00 71.06 90 PRO A N 1
ATOM 646 C CA . PRO A 1 90 ? -7.805 -15.514 -38.277 1.00 71.06 90 PRO A CA 1
ATOM 647 C C . PRO A 1 90 ? -8.862 -14.494 -38.695 1.00 71.06 90 PRO A C 1
ATOM 649 O O . PRO A 1 90 ? -10.035 -14.826 -38.872 1.00 71.06 90 PRO A O 1
ATOM 652 N N . VAL A 1 91 ? -8.445 -13.232 -38.790 1.00 60.66 91 VAL A N 1
ATOM 653 C CA . VAL A 1 91 ? -9.314 -12.115 -39.165 1.00 60.66 91 VAL A CA 1
ATOM 654 C C . VAL A 1 91 ? -9.449 -12.106 -40.689 1.00 60.66 91 VAL A C 1
ATOM 656 O O . VAL A 1 91 ? -9.012 -11.181 -41.362 1.00 60.66 91 VAL A O 1
ATOM 659 N N . ASP A 1 92 ? -10.032 -13.166 -41.248 1.00 61.88 92 ASP A N 1
ATOM 660 C CA . ASP A 1 92 ? -10.453 -13.206 -42.650 1.00 61.88 92 ASP A CA 1
ATOM 661 C C . ASP A 1 92 ? -11.844 -12.582 -42.772 1.00 61.88 92 ASP A C 1
ATOM 663 O O . ASP A 1 92 ? -12.865 -13.241 -42.959 1.00 61.88 92 ASP A O 1
ATOM 667 N N . ALA A 1 93 ? -11.876 -11.262 -42.638 1.00 54.34 93 ALA A N 1
ATOM 668 C CA . ALA A 1 93 ? -12.939 -10.439 -43.180 1.00 54.34 93 ALA A CA 1
ATOM 669 C C . ALA A 1 93 ? -12.353 -9.057 -43.450 1.00 54.34 93 ALA A C 1
ATOM 671 O O . ALA A 1 93 ? -12.127 -8.272 -42.527 1.00 54.34 93 ALA A O 1
ATOM 672 N N . ALA A 1 94 ? -12.109 -8.754 -44.727 1.00 65.56 94 ALA A N 1
ATOM 673 C CA . ALA A 1 94 ? -12.002 -7.367 -45.148 1.00 65.56 94 ALA A CA 1
ATOM 674 C C . ALA A 1 94 ? -13.242 -6.633 -44.603 1.00 65.56 94 ALA A C 1
ATOM 676 O O . ALA A 1 94 ? -14.361 -7.111 -44.832 1.00 65.56 94 ALA A O 1
ATOM 677 N N . PRO A 1 95 ? -13.076 -5.540 -43.838 1.00 65.44 95 PRO A N 1
ATOM 678 C CA . PRO A 1 95 ? -14.215 -4.814 -43.308 1.00 65.44 95 PRO A CA 1
ATOM 679 C C . PRO A 1 95 ? -15.104 -4.395 -44.486 1.00 65.44 95 PRO A C 1
ATOM 681 O O . PRO A 1 95 ? -14.577 -3.910 -45.495 1.00 65.44 95 PRO A O 1
ATOM 684 N N . PRO A 1 96 ? -16.432 -4.606 -44.409 1.00 72.94 96 PRO A N 1
ATOM 685 C CA . PRO A 1 96 ? -17.324 -4.103 -45.439 1.00 72.94 96 PRO A CA 1
ATOM 686 C C . PRO A 1 96 ? -17.110 -2.588 -45.567 1.00 72.94 96 PRO A C 1
ATOM 688 O O . PRO A 1 96 ? -16.844 -1.929 -44.555 1.00 72.94 96 PRO A O 1
ATOM 691 N N . PRO A 1 97 ? -17.185 -2.026 -46.786 1.00 74.88 97 PRO A N 1
ATOM 692 C CA . PRO A 1 97 ? -17.023 -0.595 -46.986 1.00 74.88 97 PRO A CA 1
ATOM 693 C C . PRO A 1 97 ? -18.010 0.144 -46.082 1.00 74.88 97 PRO A C 1
ATOM 695 O O . PRO A 1 97 ? -19.224 -0.011 -46.208 1.00 74.88 97 PRO A O 1
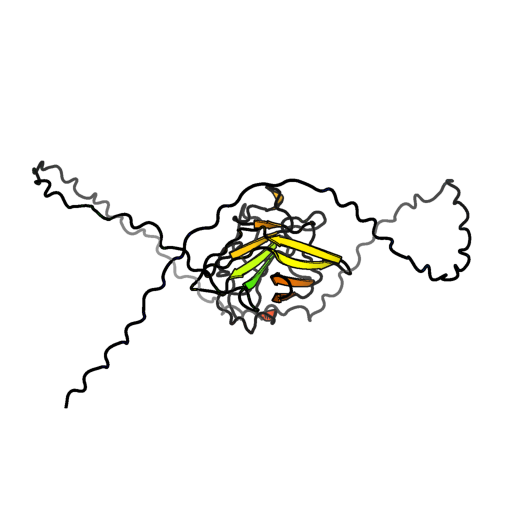ATOM 698 N N . VAL A 1 98 ? -17.475 0.909 -45.132 1.00 66.81 98 VAL A N 1
ATOM 699 C CA . VAL A 1 98 ? -18.271 1.805 -44.301 1.00 66.81 98 VAL A CA 1
ATOM 700 C C . VAL A 1 98 ? -18.704 2.973 -45.175 1.00 66.81 98 VAL A C 1
ATOM 702 O O . VAL A 1 98 ? -17.881 3.768 -45.626 1.00 66.81 98 VAL A O 1
ATOM 705 N N . ASP A 1 99 ? -20.002 3.033 -45.456 1.00 69.50 99 ASP A N 1
ATOM 706 C CA . ASP A 1 99 ? -20.635 4.164 -46.120 1.00 69.50 99 ASP A CA 1
ATOM 707 C C . ASP A 1 99 ? -20.524 5.383 -45.195 1.00 69.50 99 ASP A C 1
ATOM 709 O O . ASP A 1 99 ? -21.223 5.503 -44.187 1.00 69.50 99 ASP A O 1
ATOM 713 N N . ALA A 1 100 ? -19.564 6.255 -45.499 1.00 60.03 100 ALA A N 1
ATOM 714 C CA . ALA A 1 100 ? -19.256 7.465 -44.748 1.00 60.03 100 ALA A CA 1
ATOM 715 C C . ALA A 1 100 ? -20.237 8.601 -45.077 1.00 60.03 100 ALA A C 1
ATOM 717 O O . ALA A 1 100 ? -19.828 9.746 -45.274 1.00 60.03 100 ALA A O 1
ATOM 718 N N . THR A 1 101 ? -21.531 8.293 -45.143 1.00 70.38 101 THR A N 1
ATOM 719 C CA . THR A 1 101 ? -22.576 9.306 -45.258 1.00 70.38 101 THR A CA 1
ATOM 720 C C . THR A 1 101 ? -23.004 9.711 -43.842 1.00 70.38 101 THR A C 1
ATOM 722 O O . THR A 1 101 ? -23.707 8.945 -43.178 1.00 70.38 101 THR A O 1
ATOM 725 N N . PRO A 1 102 ? -22.565 10.875 -43.318 1.00 71.19 102 PRO A N 1
ATOM 726 C CA . PRO A 1 102 ? -23.001 11.338 -42.007 1.00 71.19 102 PRO A CA 1
ATOM 727 C C . PRO A 1 102 ? -24.526 11.526 -42.009 1.00 71.19 102 PRO A C 1
ATOM 729 O O . PRO A 1 102 ? -25.066 12.083 -42.972 1.00 71.19 102 PRO A O 1
ATOM 732 N N . PRO A 1 103 ? -25.242 11.081 -40.959 1.00 72.31 103 PRO A N 1
ATOM 733 C CA . PRO A 1 103 ? -26.668 11.340 -40.857 1.00 72.31 103 PRO A CA 1
ATOM 734 C C . PRO A 1 103 ? -26.899 12.859 -40.833 1.00 72.31 103 PRO A C 1
ATOM 736 O O . PRO A 1 103 ? -26.124 13.582 -40.196 1.00 72.31 103 PRO A O 1
ATOM 739 N N . PRO A 1 104 ? -27.938 13.367 -41.519 1.00 74.25 104 PRO A N 1
ATOM 740 C CA . PRO A 1 104 ? -28.278 14.779 -41.460 1.00 74.25 104 PRO A CA 1
ATOM 741 C C . PRO A 1 104 ? -28.554 15.156 -40.003 1.00 74.25 104 PRO A C 1
ATOM 743 O O . PRO A 1 104 ? -29.461 14.624 -39.366 1.00 74.25 104 PRO A O 1
ATOM 746 N N . VAL A 1 105 ? -27.734 16.057 -39.466 1.00 66.62 105 VAL A N 1
ATOM 747 C CA . VAL A 1 105 ? -27.980 16.686 -38.171 1.00 66.62 105 VAL A CA 1
ATOM 748 C C . VAL A 1 105 ? -29.182 17.610 -38.324 1.00 66.62 105 VAL A C 1
ATOM 750 O O . VAL A 1 105 ? -29.103 18.653 -38.972 1.00 66.62 105 VAL A O 1
ATOM 753 N N . ASP A 1 106 ? -30.310 17.195 -37.754 1.00 66.50 106 ASP A N 1
ATOM 754 C CA . ASP A 1 106 ? -31.511 18.014 -37.636 1.00 66.50 106 ASP A CA 1
ATOM 755 C C . ASP A 1 106 ? -31.240 19.134 -36.623 1.00 66.50 106 ASP A C 1
ATOM 757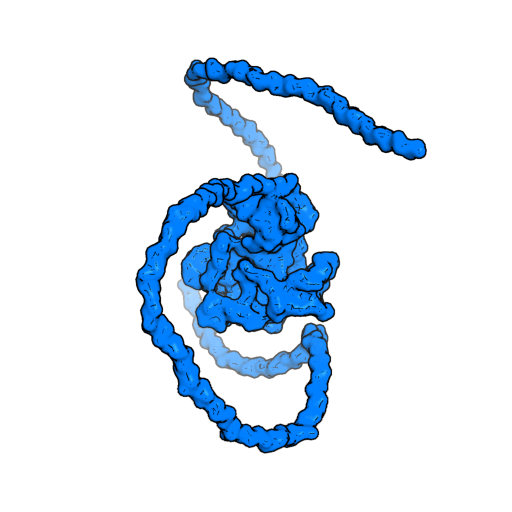 O O . ASP A 1 106 ? -31.407 18.993 -35.410 1.00 66.50 106 ASP A O 1
ATOM 761 N N . ALA A 1 107 ? -30.714 20.243 -37.138 1.00 57.44 107 ALA A N 1
ATOM 762 C CA . ALA A 1 107 ? -30.500 21.478 -36.409 1.00 57.44 107 ALA A CA 1
ATOM 763 C C . ALA A 1 107 ? -31.832 22.225 -36.263 1.00 57.44 107 ALA A C 1
ATOM 765 O O . ALA A 1 107 ? -32.010 23.314 -36.807 1.00 57.44 107 ALA A O 1
ATOM 766 N N . THR A 1 108 ? -32.769 21.642 -35.519 1.00 69.25 108 THR A N 1
ATOM 767 C CA . THR A 1 108 ? -33.931 22.377 -35.026 1.00 69.25 108 THR A CA 1
ATOM 768 C C . THR A 1 108 ? -33.585 22.927 -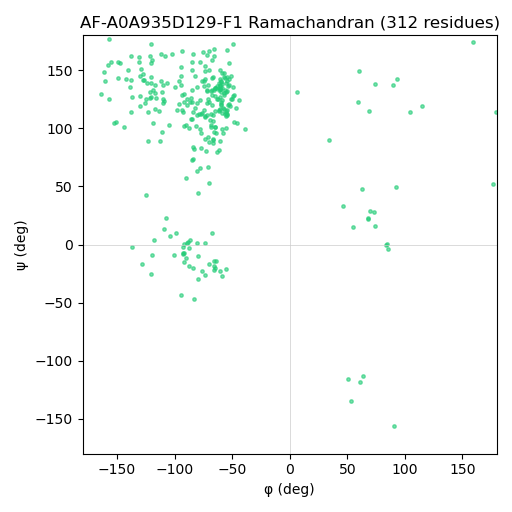33.637 1.00 69.25 108 THR A C 1
ATOM 770 O O . THR A 1 108 ? -33.574 22.166 -32.666 1.00 69.25 108 THR A O 1
ATOM 773 N N . PRO A 1 109 ? -33.244 24.225 -33.499 1.00 68.88 109 PRO A N 1
ATOM 774 C CA . PRO A 1 109 ? -33.069 24.829 -32.186 1.00 68.88 109 PRO A CA 1
ATOM 775 C C . PRO A 1 109 ? -34.395 24.754 -31.412 1.00 68.88 109 PRO A C 1
ATOM 777 O O . PRO A 1 109 ? -35.455 24.989 -32.002 1.00 68.88 109 PRO A O 1
ATOM 780 N N . PRO A 1 110 ? -34.371 24.436 -30.105 1.00 68.44 110 PRO A N 1
ATOM 781 C CA . PRO A 1 110 ? -35.583 24.458 -29.305 1.00 68.44 110 PRO A CA 1
ATOM 782 C C . PRO A 1 110 ? -36.177 25.876 -29.323 1.00 68.44 110 PRO A C 1
ATOM 784 O O . PRO A 1 110 ? -35.423 26.856 -29.284 1.00 68.44 110 PRO A O 1
ATOM 787 N N . PRO A 1 111 ? -37.512 26.010 -29.399 1.00 67.25 111 PRO A N 1
ATOM 788 C CA . PRO A 1 111 ? -38.161 27.308 -29.368 1.00 67.25 111 PRO A CA 1
ATOM 789 C C . PRO A 1 111 ? -37.793 28.023 -28.068 1.00 67.25 111 PRO A C 1
ATOM 791 O O . PRO A 1 111 ? -37.975 27.500 -26.970 1.00 67.25 111 PRO A O 1
ATOM 794 N N . VAL A 1 112 ? -37.251 29.229 -28.215 1.00 62.75 112 VAL A N 1
ATOM 795 C CA . VAL A 1 112 ? -37.042 30.162 -27.112 1.00 62.75 112 VAL A CA 1
ATOM 796 C C . VAL A 1 112 ? -38.430 30.601 -26.659 1.00 62.75 112 VAL A C 1
ATOM 798 O O . VAL A 1 112 ? -39.073 31.409 -27.330 1.00 62.75 112 VAL A O 1
ATOM 801 N N . ASP A 1 113 ? -38.916 30.017 -25.563 1.00 57.56 113 ASP A N 1
ATOM 802 C CA . ASP A 1 113 ? -40.199 30.384 -24.970 1.00 57.56 113 ASP A CA 1
ATOM 803 C C . ASP A 1 113 ? -40.063 31.742 -24.274 1.00 57.56 113 ASP A C 1
ATOM 805 O O . ASP A 1 113 ? -39.633 31.882 -23.125 1.00 57.56 113 ASP A O 1
ATOM 809 N N . GLY A 1 114 ? -40.350 32.774 -25.060 1.00 60.44 114 GLY A N 1
ATOM 810 C CA . GLY A 1 114 ? -40.509 34.136 -24.606 1.00 60.44 114 GLY A CA 1
ATOM 811 C C . GLY A 1 114 ? -41.865 34.319 -23.937 1.00 60.44 114 GLY A C 1
ATOM 812 O O . GLY A 1 114 ? -42.834 34.687 -24.593 1.00 60.44 114 GLY A O 1
ATOM 813 N N . GLY A 1 115 ? -41.874 34.210 -22.611 1.00 57.09 115 GLY A N 1
ATOM 814 C CA . GLY A 1 115 ? -42.672 35.094 -21.768 1.00 57.09 115 GLY A CA 1
ATOM 815 C C . GLY A 1 115 ? -43.812 34.459 -20.980 1.00 57.09 115 GLY A C 1
ATOM 816 O O . GLY A 1 115 ? -44.834 34.083 -21.540 1.00 57.09 115 GLY A O 1
ATOM 817 N N . ARG A 1 116 ? -43.714 34.574 -19.648 1.00 54.84 116 ARG A N 1
ATOM 818 C CA . ARG A 1 116 ? -44.790 35.143 -18.817 1.00 54.84 116 ARG A CA 1
ATOM 819 C C . ARG A 1 116 ? -44.277 35.523 -17.418 1.00 54.84 116 ARG A C 1
ATOM 821 O O . ARG A 1 116 ? -43.669 34.682 -16.762 1.00 54.84 116 ARG A O 1
ATOM 828 N N . PRO A 1 117 ? -44.520 36.750 -16.924 1.00 58.09 117 PRO A N 1
ATOM 829 C CA . PRO A 1 117 ? -44.365 37.067 -15.512 1.00 58.09 117 PRO A CA 1
ATOM 830 C C . PRO A 1 117 ? -45.647 36.655 -14.782 1.00 58.09 117 PRO A C 1
ATOM 832 O O . PRO A 1 117 ? -46.543 37.474 -14.586 1.00 58.09 117 PRO A O 1
ATOM 835 N N . ASP A 1 118 ? -45.750 35.382 -14.405 1.00 50.34 118 ASP A N 1
ATOM 836 C CA . ASP A 1 118 ? -46.801 34.940 -13.492 1.00 50.34 118 ASP A CA 1
ATOM 837 C C . ASP A 1 118 ? -46.255 34.966 -12.062 1.00 50.34 118 ASP A C 1
ATOM 839 O O . ASP A 1 118 ? -45.313 34.263 -11.697 1.00 50.34 118 ASP A O 1
ATOM 843 N N . ALA A 1 119 ? -46.859 35.841 -11.260 1.00 57.38 119 ALA A N 1
ATOM 844 C CA . ALA A 1 119 ? -46.676 35.941 -9.826 1.00 57.38 119 ALA A CA 1
ATOM 845 C C . ALA A 1 119 ? -47.093 34.621 -9.155 1.00 57.38 119 ALA A C 1
ATOM 847 O O . ALA A 1 119 ? -48.249 34.445 -8.768 1.00 57.38 119 ALA A O 1
ATOM 848 N N . SER A 1 120 ? -46.158 33.678 -9.017 1.00 55.97 120 SER A N 1
ATOM 849 C CA . SER A 1 120 ? -46.357 32.522 -8.151 1.00 55.97 120 SER A CA 1
ATOM 850 C C . SER A 1 120 ? -46.108 32.954 -6.714 1.00 55.97 120 SER A C 1
ATOM 852 O O . SER A 1 120 ? -44.991 33.301 -6.334 1.00 55.97 120 SER A O 1
ATOM 854 N N . VAL A 1 121 ? -47.184 32.949 -5.938 1.00 55.53 121 VAL A N 1
ATOM 855 C CA . VAL A 1 121 ? -47.184 33.068 -4.484 1.00 55.53 121 VAL A CA 1
ATOM 856 C C . VAL A 1 121 ? -46.128 32.122 -3.915 1.00 55.53 121 VAL A C 1
ATOM 858 O O . VAL A 1 121 ? -46.218 30.907 -4.089 1.00 55.53 121 VAL A O 1
ATOM 861 N N . ASP A 1 122 ? -45.133 32.712 -3.258 1.00 55.53 122 ASP A N 1
ATOM 862 C CA . ASP A 1 122 ? -44.142 32.054 -2.414 1.00 55.53 122 ASP A CA 1
ATOM 863 C C . ASP A 1 122 ? -44.873 31.382 -1.242 1.00 55.53 122 ASP A C 1
ATOM 865 O O . ASP A 1 122 ? -45.051 31.939 -0.158 1.00 55.53 122 ASP A O 1
ATOM 869 N N . ALA A 1 123 ? -45.416 30.192 -1.500 1.00 55.94 123 ALA A N 1
ATOM 870 C CA . ALA A 1 123 ? -45.871 29.287 -0.464 1.00 55.94 123 ALA A CA 1
ATOM 871 C C . ALA A 1 123 ? -44.611 28.720 0.184 1.00 55.94 123 ALA A C 1
ATOM 873 O O . ALA A 1 123 ? -44.167 27.635 -0.191 1.00 55.94 123 ALA A O 1
ATOM 874 N N . GLY A 1 124 ? -44.034 29.515 1.093 1.00 56.59 124 GLY A N 1
ATOM 875 C CA . GLY A 1 124 ? -42.802 29.240 1.816 1.00 56.59 124 GLY A CA 1
ATOM 876 C C . GLY A 1 124 ? -42.721 27.773 2.199 1.00 56.59 124 GLY A C 1
ATOM 877 O O . GLY A 1 124 ? -43.349 27.321 3.160 1.00 56.59 124 GLY A O 1
ATOM 878 N N . ARG A 1 125 ? -41.970 27.018 1.397 1.00 60.19 125 ARG A N 1
ATOM 879 C CA . ARG A 1 125 ? -41.607 25.652 1.722 1.00 60.19 125 ARG A CA 1
ATOM 880 C C . ARG A 1 125 ? -40.677 25.799 2.918 1.00 60.19 125 ARG A C 1
ATOM 882 O O . ARG A 1 125 ? -39.681 26.512 2.799 1.00 60.19 125 ARG A O 1
ATOM 889 N N . PRO A 1 126 ? -40.990 25.219 4.087 1.00 61.78 126 PRO A N 1
ATOM 890 C CA . PRO A 1 126 ? -40.024 25.180 5.163 1.00 61.78 126 PRO A CA 1
ATOM 891 C C . PRO A 1 126 ? -38.888 24.268 4.696 1.00 61.78 126 PRO A C 1
ATOM 893 O O . PRO A 1 126 ? -38.903 23.065 4.948 1.00 61.78 126 PRO A O 1
ATOM 896 N N . ASP A 1 127 ? -37.907 24.848 4.004 1.00 57.88 127 ASP A N 1
ATOM 897 C CA . ASP A 1 127 ? -36.587 24.278 3.729 1.00 57.88 127 ASP A CA 1
ATOM 898 C C . ASP A 1 127 ? -35.786 24.250 5.039 1.00 57.88 127 ASP A C 1
ATOM 900 O O . ASP A 1 127 ? -34.670 24.744 5.162 1.00 57.88 127 ASP A O 1
ATOM 904 N N . ALA A 1 128 ? -36.389 23.654 6.065 1.00 61.75 128 ALA A N 1
ATOM 905 C CA . ALA A 1 128 ? -35.709 23.186 7.250 1.00 61.75 128 ALA A CA 1
ATOM 906 C C . ALA A 1 128 ? -35.298 21.733 6.992 1.00 61.75 128 ALA A C 1
ATOM 908 O O . ALA A 1 128 ? -35.672 20.826 7.738 1.00 61.75 128 ALA A O 1
ATOM 909 N N . SER A 1 129 ? -34.520 21.492 5.930 1.00 69.88 129 SER A N 1
ATOM 910 C CA . SER A 1 129 ? -33.593 20.367 5.990 1.00 69.88 129 SER A CA 1
ATOM 911 C C . SER A 1 129 ? -32.588 20.754 7.064 1.00 69.88 129 SER A C 1
ATOM 913 O O . SER A 1 129 ? -31.630 21.484 6.811 1.00 69.88 129 SER A O 1
ATOM 915 N N . VAL A 1 130 ? -32.891 20.374 8.302 1.00 75.25 130 VAL A N 1
ATOM 916 C CA . VAL A 1 130 ? -31.941 20.476 9.398 1.00 75.25 130 VAL A CA 1
ATOM 917 C C . VAL A 1 130 ? -30.733 19.692 8.918 1.00 75.25 130 VAL A C 1
ATOM 919 O O . VAL A 1 130 ? -30.845 18.488 8.690 1.00 75.25 130 VAL A O 1
ATOM 922 N N . ASP A 1 131 ? -29.635 20.402 8.671 1.00 83.62 131 ASP A N 1
ATOM 923 C CA . ASP A 1 131 ? -28.333 19.829 8.360 1.00 83.62 131 ASP A CA 1
ATOM 924 C C . ASP A 1 131 ? -27.898 19.031 9.592 1.00 83.62 131 ASP A C 1
ATOM 926 O O . ASP A 1 131 ? -27.209 19.511 10.494 1.00 83.62 131 ASP A O 1
ATOM 930 N N . ALA A 1 132 ? -28.451 17.823 9.706 1.00 81.06 132 ALA A N 1
ATOM 931 C CA . ALA A 1 132 ? -27.994 16.801 10.610 1.00 81.06 132 ALA A CA 1
ATOM 932 C C . ALA A 1 132 ? -26.630 16.435 10.056 1.00 81.06 132 ALA A C 1
ATOM 934 O O . ALA A 1 132 ? -26.542 15.642 9.121 1.00 81.06 132 ALA A O 1
ATOM 935 N N . GLY A 1 133 ? -25.607 17.128 10.557 1.00 90.06 133 GLY A N 1
ATOM 936 C CA . GLY A 1 133 ? -24.243 17.002 10.078 1.00 90.06 133 GLY A CA 1
ATOM 937 C C . GLY A 1 133 ? -23.783 15.542 9.978 1.00 90.06 133 GLY A C 1
ATOM 938 O O . GLY A 1 133 ? -24.475 14.618 10.415 1.00 90.06 133 GLY A O 1
ATOM 939 N N . PRO A 1 134 ? -22.593 15.308 9.411 1.00 89.56 134 PRO A N 1
ATOM 940 C CA . PRO A 1 134 ? -22.136 13.967 9.077 1.00 89.56 134 PRO A CA 1
ATOM 941 C C . PRO A 1 134 ? -22.294 13.001 10.263 1.00 89.56 134 PRO A C 1
ATOM 943 O O . PRO A 1 134 ? -21.965 13.366 11.399 1.00 89.56 134 PRO A O 1
ATOM 946 N N . PRO A 1 135 ? -22.807 11.778 10.022 1.00 90.31 135 PRO A N 1
ATOM 947 C CA . PRO A 1 135 ? -23.034 10.816 11.088 1.00 90.31 135 PRO A CA 1
ATOM 948 C C . PRO A 1 135 ? -21.726 10.541 11.847 1.00 90.31 135 PRO A C 1
ATOM 950 O O . PRO A 1 135 ? -20.642 10.577 11.252 1.00 90.31 135 PRO A O 1
ATOM 953 N N . PRO A 1 136 ? -21.798 10.255 13.158 1.00 95.44 136 PRO A N 1
ATOM 954 C CA . PRO A 1 136 ? -20.607 9.997 13.954 1.00 95.44 136 PRO A CA 1
ATOM 955 C C . PRO A 1 136 ? -19.839 8.782 13.417 1.00 95.44 136 PRO A C 1
ATOM 957 O O . PRO A 1 136 ? -20.432 7.778 13.015 1.00 95.44 136 PRO A O 1
ATOM 960 N N . LYS A 1 137 ? -18.502 8.855 13.446 1.00 97.56 137 LYS A N 1
ATOM 961 C CA . LYS A 1 137 ? -17.639 7.734 13.050 1.00 97.56 137 LYS A CA 1
ATOM 962 C C . LYS A 1 137 ? -17.829 6.553 14.005 1.00 97.56 137 LYS A C 1
ATOM 964 O O . LYS A 1 137 ? -17.671 6.699 15.216 1.00 97.56 137 LYS A O 1
ATOM 969 N N . VAL A 1 138 ? -18.102 5.377 13.446 1.00 98.25 138 VAL A N 1
ATOM 970 C CA . VAL A 1 138 ? -18.094 4.097 14.167 1.00 98.25 138 VAL A CA 1
ATOM 971 C C . VAL A 1 138 ? -16.735 3.442 13.956 1.00 98.25 138 VAL A C 1
ATOM 973 O O . VAL A 1 138 ? -16.349 3.193 12.815 1.00 98.25 138 VAL A O 1
ATOM 976 N N . TYR A 1 139 ? -16.010 3.169 15.039 1.00 98.38 139 TYR A N 1
ATOM 977 C CA . TYR A 1 139 ? -14.690 2.536 14.984 1.00 98.38 139 TYR A CA 1
ATOM 978 C C . TYR A 1 139 ? -14.780 1.024 15.168 1.00 98.38 139 TYR A C 1
ATOM 980 O O . TYR A 1 139 ? -15.611 0.528 15.931 1.00 98.38 139 TYR A O 1
ATOM 988 N N . CYS A 1 140 ? -13.911 0.298 14.470 1.00 98.44 140 CYS A N 1
ATOM 989 C CA . CYS A 1 140 ? -13.754 -1.137 14.658 1.00 98.44 140 CYS A CA 1
ATOM 990 C C . CYS A 1 140 ? -13.052 -1.445 15.997 1.00 98.44 140 CYS A C 1
ATOM 992 O O . CYS A 1 140 ? -12.398 -0.567 16.570 1.00 98.44 140 CYS A O 1
ATOM 994 N N . PRO A 1 141 ? -13.130 -2.698 16.488 1.00 98.19 141 PRO A N 1
ATOM 995 C CA . PRO A 1 141 ? -12.219 -3.193 17.521 1.00 98.19 141 PRO A CA 1
ATOM 996 C C . PRO A 1 141 ? -10.739 -3.031 17.116 1.00 98.19 141 PRO A C 1
ATOM 998 O O . PRO A 1 141 ? -10.455 -2.779 15.942 1.00 98.19 141 PRO A O 1
ATOM 1001 N N . PRO A 1 142 ? -9.789 -3.203 18.058 1.00 98.12 142 PRO A N 1
ATOM 1002 C CA . PRO A 1 142 ? -8.362 -3.192 17.744 1.00 98.12 142 PRO A CA 1
ATOM 1003 C C . PRO A 1 142 ? -8.003 -4.130 16.583 1.00 98.12 142 PRO A C 1
ATOM 1005 O O . PRO A 1 142 ? -8.595 -5.203 16.455 1.00 98.12 142 PRO A O 1
ATOM 1008 N N . LEU A 1 143 ? -7.026 -3.715 15.770 1.00 98.44 143 LEU A N 1
ATOM 1009 C CA . LEU A 1 143 ? -6.590 -4.446 14.578 1.00 98.44 143 LEU A CA 1
ATOM 1010 C C . LEU A 1 143 ? -6.154 -5.880 14.913 1.00 98.44 143 LEU A C 1
ATOM 1012 O O . LEU A 1 143 ? -5.333 -6.102 15.806 1.00 98.44 143 LEU A O 1
ATOM 1016 N N . GLY A 1 144 ? -6.677 -6.837 14.151 1.00 98.25 144 GLY A N 1
ATOM 1017 C CA . GLY A 1 144 ? -6.273 -8.240 14.154 1.00 98.25 144 GLY A CA 1
ATOM 1018 C C . GLY A 1 144 ? -5.772 -8.707 12.786 1.00 98.25 144 GLY A C 1
ATOM 1019 O O . GLY A 1 144 ? -5.860 -7.991 11.789 1.00 98.25 144 GLY A O 1
ATOM 1020 N N . ALA A 1 145 ? -5.245 -9.931 12.738 1.00 98.19 145 ALA A N 1
ATOM 1021 C CA . ALA A 1 145 ? -4.779 -10.547 11.497 1.00 98.19 145 ALA A CA 1
ATOM 1022 C C . ALA A 1 145 ? -5.883 -10.565 10.420 1.00 98.19 145 ALA A C 1
ATOM 1024 O O . ALA A 1 145 ? -7.010 -10.987 10.686 1.00 98.19 145 ALA A O 1
ATOM 1025 N N . GLY A 1 146 ? -5.541 -10.123 9.208 1.00 97.44 146 GLY A N 1
ATOM 1026 C CA . GLY A 1 146 ? -6.442 -10.056 8.054 1.00 97.44 146 GLY A CA 1
ATOM 1027 C C . GLY A 1 146 ? -7.315 -8.799 7.967 1.00 97.44 146 GLY A C 1
ATOM 1028 O O . GLY A 1 146 ? -8.092 -8.678 7.020 1.00 97.44 146 GLY A O 1
ATOM 1029 N N . ASP A 1 147 ? -7.201 -7.857 8.910 1.00 98.50 147 ASP A N 1
ATOM 1030 C CA . ASP A 1 147 ? -7.962 -6.596 8.873 1.00 98.50 147 ASP A CA 1
ATOM 1031 C C . ASP A 1 147 ? -7.462 -5.613 7.818 1.00 98.50 147 ASP A C 1
ATOM 1033 O O . ASP A 1 147 ? -8.231 -4.784 7.325 1.00 98.50 147 ASP A O 1
ATOM 1037 N N . LEU A 1 148 ? -6.186 -5.727 7.469 1.00 98.44 148 LEU A N 1
ATOM 1038 C CA . LEU A 1 148 ? -5.538 -5.022 6.376 1.00 98.44 148 LEU A CA 1
ATOM 1039 C C . LEU A 1 148 ? -4.981 -6.056 5.395 1.00 98.44 148 LEU A C 1
ATOM 1041 O O . LEU A 1 148 ? -4.710 -7.194 5.781 1.00 98.44 148 LEU A O 1
ATOM 1045 N N . ALA A 1 149 ? -4.804 -5.662 4.140 1.00 98.38 149 ALA A N 1
ATOM 1046 C CA . ALA A 1 149 ? -4.136 -6.477 3.136 1.00 98.38 149 ALA A CA 1
ATOM 1047 C C . ALA A 1 149 ? -3.210 -5.613 2.285 1.00 98.38 149 ALA A C 1
ATOM 1049 O O . ALA A 1 149 ? -3.619 -4.546 1.838 1.00 98.38 149 ALA A O 1
ATOM 1050 N N . ILE A 1 150 ? -1.997 -6.095 2.029 1.00 98.56 150 ILE A N 1
ATOM 1051 C CA . ILE A 1 150 ? -1.114 -5.540 1.001 1.00 98.56 150 ILE A CA 1
ATOM 1052 C C . ILE A 1 150 ? -1.683 -5.926 -0.369 1.00 98.56 150 ILE A C 1
ATOM 1054 O O . ILE A 1 150 ? -1.847 -7.124 -0.633 1.00 98.56 150 ILE A O 1
ATOM 1058 N N . THR A 1 151 ? -1.991 -4.936 -1.208 1.00 98.31 151 THR A N 1
ATOM 1059 C CA . THR A 1 151 ? -2.752 -5.109 -2.462 1.00 98.31 151 THR A CA 1
ATOM 1060 C C . THR A 1 151 ? -2.016 -4.672 -3.716 1.00 98.31 151 THR A C 1
ATOM 1062 O O . THR A 1 151 ? -2.318 -5.193 -4.783 1.00 98.31 151 THR A O 1
ATOM 1065 N N . GLU A 1 152 ? -1.054 -3.762 -3.630 1.00 98.31 152 GLU A N 1
ATOM 1066 C CA . GLU A 1 152 ? -0.279 -3.312 -4.788 1.00 98.31 152 GLU A CA 1
ATOM 1067 C C . GLU A 1 152 ? 1.139 -2.926 -4.349 1.00 98.31 152 GLU A C 1
ATOM 1069 O O . GLU A 1 152 ? 1.344 -2.421 -3.242 1.00 98.31 152 GLU A O 1
ATOM 1074 N N . LEU A 1 153 ? 2.122 -3.216 -5.204 1.00 97.94 153 LEU A N 1
ATOM 1075 C CA . LEU A 1 153 ? 3.541 -2.947 -4.982 1.00 97.94 153 LEU A CA 1
ATOM 1076 C C . LEU A 1 153 ? 4.134 -2.238 -6.196 1.00 97.94 153 LEU A C 1
ATOM 1078 O O . LEU A 1 153 ? 4.067 -2.767 -7.307 1.00 97.94 153 LEU A O 1
ATOM 1082 N N . LEU A 1 154 ? 4.809 -1.110 -5.990 1.00 96.38 154 LEU A N 1
ATOM 1083 C CA . LEU A 1 154 ? 5.767 -0.574 -6.954 1.00 96.38 154 LEU A CA 1
ATOM 1084 C C . LEU A 1 154 ? 7.180 -0.834 -6.432 1.00 96.38 154 LEU A C 1
ATOM 1086 O O . LEU A 1 154 ? 7.651 -0.139 -5.539 1.00 96.38 154 LEU A O 1
ATOM 1090 N N . LEU A 1 155 ? 7.843 -1.843 -6.999 1.00 95.31 155 LEU A N 1
ATOM 1091 C CA . LEU A 1 155 ? 9.166 -2.303 -6.551 1.00 95.31 155 LEU A CA 1
ATOM 1092 C C . LEU A 1 155 ? 10.328 -1.504 -7.144 1.00 95.31 155 LEU A C 1
ATOM 1094 O O . LEU A 1 155 ? 11.434 -1.565 -6.631 1.00 95.31 155 LEU A O 1
ATOM 1098 N N . SER A 1 156 ? 10.095 -0.808 -8.257 1.00 93.31 156 SER A N 1
ATOM 1099 C CA . SER A 1 156 ? 11.057 0.124 -8.833 1.00 93.31 156 SER A CA 1
ATOM 1100 C C . SER A 1 156 ? 10.332 1.145 -9.705 1.00 93.31 156 SER A C 1
ATOM 1102 O O . SER A 1 156 ? 9.609 0.789 -10.640 1.00 93.31 156 SER A O 1
ATOM 1104 N N . SER A 1 157 ? 10.532 2.428 -9.424 1.00 90.56 157 SER A N 1
ATOM 1105 C CA . SER A 1 157 ? 10.026 3.538 -10.230 1.00 90.56 157 SER A CA 1
ATOM 1106 C C . SER A 1 157 ? 10.968 3.946 -11.363 1.00 90.56 157 SER A C 1
ATOM 1108 O O . SER A 1 157 ? 10.535 4.616 -12.308 1.00 90.56 157 SER A O 1
ATOM 1110 N N . ARG A 1 158 ? 12.252 3.566 -11.286 1.00 89.12 158 ARG A N 1
ATOM 1111 C CA . ARG A 1 158 ? 13.261 3.831 -12.321 1.00 89.12 158 ARG A CA 1
ATOM 1112 C C . ARG A 1 158 ? 14.437 2.860 -12.233 1.00 89.12 158 ARG A C 1
ATOM 1114 O O . ARG A 1 158 ? 14.796 2.395 -11.163 1.00 89.12 158 ARG A O 1
ATOM 1121 N N . SER A 1 159 ? 15.119 2.647 -13.352 1.00 86.75 159 SER A N 1
ATOM 1122 C CA . SER A 1 159 ? 16.374 1.892 -13.367 1.00 86.75 159 SER A CA 1
ATOM 1123 C C . SER A 1 159 ? 17.504 2.620 -12.625 1.00 86.75 159 SER A C 1
ATOM 1125 O O . SER A 1 159 ? 17.658 3.837 -12.768 1.00 86.75 159 SER A O 1
ATOM 1127 N N . GLY A 1 160 ? 18.368 1.862 -11.948 1.00 84.19 160 GLY A N 1
ATOM 1128 C CA . GLY A 1 160 ? 19.608 2.367 -11.352 1.00 84.19 160 GLY A CA 1
ATOM 1129 C C . GLY A 1 160 ? 19.451 2.853 -9.910 1.00 84.19 160 GLY A C 1
ATOM 1130 O O . GLY A 1 160 ? 18.578 2.404 -9.178 1.00 84.19 160 GLY A O 1
ATOM 1131 N N . SER A 1 161 ? 20.347 3.743 -9.476 1.00 81.88 161 SER A N 1
ATOM 1132 C CA . SER A 1 161 ? 20.413 4.197 -8.085 1.00 81.88 161 SER A CA 1
ATOM 1133 C C . SER A 1 161 ? 19.457 5.353 -7.767 1.00 81.88 161 SER A C 1
ATOM 1135 O O . SER A 1 161 ? 19.029 6.141 -8.622 1.00 81.88 161 SER A O 1
ATOM 1137 N N . GLY A 1 162 ? 19.133 5.483 -6.478 1.00 81.44 162 GLY A N 1
ATOM 1138 C CA . GLY A 1 162 ? 18.293 6.557 -5.953 1.00 81.44 162 GLY A CA 1
ATOM 1139 C C . GLY A 1 162 ? 16.832 6.446 -6.383 1.00 81.44 162 GLY A C 1
ATOM 1140 O O . GLY A 1 162 ? 16.177 7.480 -6.563 1.00 81.44 162 GLY A O 1
ATOM 1141 N N . ASP A 1 163 ? 16.349 5.234 -6.625 1.00 84.75 163 ASP A N 1
ATOM 1142 C CA . ASP A 1 163 ? 14.918 4.983 -6.677 1.00 84.75 163 ASP A CA 1
ATOM 1143 C C . ASP A 1 163 ? 14.302 5.342 -5.314 1.00 84.75 163 ASP A C 1
ATOM 1145 O O . ASP A 1 163 ? 14.827 4.992 -4.261 1.00 84.75 163 ASP A O 1
ATOM 1149 N N . ASN A 1 164 ? 13.273 6.182 -5.334 1.00 86.94 164 ASN A N 1
ATOM 1150 C CA . ASN A 1 164 ? 12.666 6.751 -4.126 1.00 86.94 164 ASN A CA 1
ATOM 1151 C C . ASN A 1 164 ? 11.139 6.755 -4.186 1.00 86.94 164 ASN A C 1
ATOM 1153 O O . ASN A 1 164 ? 10.508 7.229 -3.244 1.00 86.94 164 ASN A O 1
ATOM 1157 N N . ALA A 1 165 ? 10.566 6.301 -5.300 1.00 91.06 165 ALA A N 1
ATOM 1158 C CA . ALA A 1 165 ? 9.127 6.325 -5.510 1.00 91.06 165 ALA A CA 1
ATOM 1159 C C . ALA A 1 165 ? 8.518 4.925 -5.458 1.00 91.06 165 ALA A C 1
ATOM 1161 O O . ALA A 1 165 ? 7.377 4.746 -5.862 1.00 91.06 165 ALA A O 1
ATOM 1162 N N . GLU A 1 166 ? 9.284 3.949 -4.976 1.00 94.12 166 GLU A N 1
ATOM 1163 C CA . GLU A 1 166 ? 8.786 2.646 -4.555 1.00 94.12 166 GLU A CA 1
ATOM 1164 C C . GLU A 1 166 ? 7.678 2.824 -3.521 1.00 94.12 166 GLU A C 1
ATOM 1166 O O . GLU A 1 166 ? 7.749 3.736 -2.687 1.00 94.12 166 GLU A O 1
ATOM 1171 N N . TRP A 1 167 ? 6.666 1.964 -3.553 1.00 96.56 167 TRP A N 1
ATOM 1172 C CA . TRP A 1 167 ? 5.587 2.026 -2.577 1.00 96.56 167 TRP A CA 1
ATOM 1173 C C . TRP A 1 167 ? 4.879 0.687 -2.375 1.00 96.56 167 TRP A C 1
ATOM 1175 O O . TRP A 1 167 ? 4.881 -0.185 -3.244 1.00 96.56 167 TRP A O 1
ATOM 1185 N N . VAL A 1 168 ? 4.250 0.566 -1.207 1.00 98.00 168 VAL A N 1
ATOM 1186 C CA . VAL A 1 168 ? 3.333 -0.504 -0.807 1.00 98.00 168 VAL A CA 1
ATOM 1187 C C . VAL A 1 168 ? 1.957 0.107 -0.561 1.00 98.00 168 VAL A C 1
ATOM 1189 O O . VAL A 1 168 ? 1.835 1.091 0.173 1.00 98.00 168 VAL A O 1
ATOM 1192 N N . GLU A 1 169 ? 0.923 -0.479 -1.155 1.00 98.38 169 GLU A N 1
ATOM 1193 C CA . GLU A 1 169 ? -0.466 -0.149 -0.850 1.00 98.38 169 GLU A CA 1
ATOM 1194 C C . GLU A 1 169 ? -1.071 -1.175 0.092 1.00 98.38 169 GLU A C 1
ATOM 1196 O O . GLU A 1 169 ? -0.908 -2.387 -0.076 1.00 98.38 169 GLU A O 1
ATOM 1201 N N . ILE A 1 170 ? -1.779 -0.656 1.092 1.00 98.56 170 ILE A N 1
ATOM 1202 C CA . ILE A 1 170 ? -2.452 -1.437 2.114 1.00 98.56 170 ILE A CA 1
ATOM 1203 C C . ILE A 1 170 ? -3.923 -1.020 2.150 1.00 98.56 170 ILE A C 1
ATOM 1205 O O . ILE A 1 170 ? -4.254 0.138 2.416 1.00 98.56 170 ILE A O 1
ATOM 1209 N N . THR A 1 171 ? -4.817 -1.978 1.932 1.00 98.12 171 THR A N 1
ATOM 1210 C CA . THR A 1 171 ? -6.268 -1.762 1.923 1.00 98.12 171 THR A CA 1
ATOM 1211 C C . THR A 1 171 ? -6.919 -2.334 3.178 1.00 98.12 171 THR A C 1
ATOM 1213 O O . THR A 1 171 ? -6.611 -3.445 3.618 1.00 98.12 171 THR A O 1
ATOM 1216 N N . SER A 1 172 ? -7.883 -1.602 3.736 1.00 98.12 172 SER A N 1
ATOM 1217 C CA . SER A 1 172 ? -8.776 -2.104 4.780 1.00 98.12 172 SER A CA 1
ATOM 1218 C C . SER A 1 172 ? -9.676 -3.215 4.250 1.00 98.12 172 SER A C 1
ATOM 1220 O O . SER A 1 172 ? -10.342 -3.078 3.227 1.00 98.12 172 SER A O 1
ATOM 1222 N N . ARG A 1 173 ? -9.779 -4.312 4.998 1.00 97.50 173 ARG A N 1
ATOM 1223 C CA . ARG A 1 173 ? -10.734 -5.399 4.732 1.00 97.50 173 ARG A CA 1
ATOM 1224 C C . ARG A 1 173 ? -12.048 -5.219 5.499 1.00 97.50 173 ARG A C 1
ATOM 1226 O O . ARG A 1 173 ? -12.968 -6.022 5.347 1.00 97.50 173 ARG A O 1
ATOM 1233 N N . ARG A 1 174 ? -12.162 -4.172 6.326 1.00 97.75 174 ARG A N 1
ATOM 1234 C CA . ARG A 1 174 ? -13.372 -3.845 7.096 1.00 97.75 174 ARG A CA 1
ATOM 1235 C C . ARG A 1 174 ? -14.279 -2.934 6.272 1.00 97.75 174 ARG A C 1
ATOM 1237 O O . ARG A 1 174 ? -13.860 -1.860 5.860 1.00 97.75 174 ARG A O 1
ATOM 1244 N N . SER A 1 175 ? -15.538 -3.326 6.083 1.00 97.50 175 SER A N 1
ATOM 1245 C CA . SER A 1 175 ? -16.510 -2.586 5.261 1.00 97.50 175 SER A CA 1
ATOM 1246 C C . SER A 1 175 ? -17.497 -1.715 6.043 1.00 97.50 175 SER A C 1
ATOM 1248 O O . SER A 1 175 ? -18.215 -0.926 5.439 1.00 97.50 175 SER A O 1
ATOM 1250 N N . ALA A 1 176 ? -17.535 -1.824 7.374 1.00 97.62 176 ALA A N 1
ATOM 1251 C CA . ALA A 1 176 ? -18.585 -1.205 8.190 1.00 97.62 176 ALA A CA 1
ATOM 1252 C C . ALA A 1 176 ? -18.093 -0.179 9.226 1.00 97.62 176 ALA A C 1
ATOM 1254 O O . ALA A 1 176 ? -18.911 0.488 9.855 1.00 97.62 176 ALA A O 1
ATOM 1255 N N . CYS A 1 177 ? -16.785 -0.059 9.450 1.00 98.44 177 CYS A N 1
ATOM 1256 C CA . CYS A 1 177 ? -16.240 0.792 10.505 1.00 98.44 177 CYS A CA 1
ATOM 1257 C C . CYS A 1 177 ? -14.863 1.356 10.141 1.00 98.44 177 CYS A C 1
ATOM 1259 O O . CYS A 1 177 ? -14.156 0.818 9.289 1.00 98.44 177 CYS A O 1
ATOM 1261 N N . TRP A 1 178 ? -14.513 2.467 10.785 1.00 98.56 178 TRP A N 1
ATOM 1262 C CA . TRP A 1 178 ? -13.213 3.117 10.672 1.00 98.56 178 TRP A CA 1
ATOM 1263 C C . TRP A 1 178 ? -12.159 2.351 11.472 1.00 98.56 178 TRP A C 1
ATOM 1265 O O . TRP A 1 178 ? -12.420 1.901 12.591 1.00 98.56 178 TRP A O 1
ATOM 1275 N N . LEU A 1 179 ? -10.954 2.253 10.923 1.00 98.56 179 LEU A N 1
ATOM 1276 C CA . LEU A 1 179 ? -9.795 1.684 11.598 1.00 98.56 179 LEU A CA 1
ATOM 1277 C C . LEU A 1 179 ? -8.944 2.785 12.225 1.00 98.56 179 LEU A C 1
ATOM 1279 O O . LEU A 1 179 ? -8.737 3.841 11.628 1.00 98.56 179 LEU A O 1
ATOM 1283 N N . LYS A 1 180 ? -8.422 2.506 13.419 1.00 98.31 180 LYS A N 1
ATOM 1284 C CA . LYS A 1 180 ? -7.327 3.259 14.035 1.00 98.31 180 LYS A CA 1
ATOM 1285 C C . LYS A 1 180 ? -6.015 2.584 13.653 1.00 98.31 180 LYS A C 1
ATOM 1287 O O . LYS A 1 180 ? -5.855 1.396 13.925 1.00 98.31 180 LYS A O 1
ATOM 1292 N N . LEU A 1 181 ? -5.106 3.323 13.024 1.00 98.25 181 LEU A N 1
ATOM 1293 C CA . LEU A 1 181 ? -3.798 2.821 12.582 1.00 98.25 181 LEU A CA 1
ATOM 1294 C C . LEU A 1 181 ? -2.647 3.371 13.442 1.00 98.25 181 LEU A C 1
ATOM 1296 O O . LEU A 1 181 ? -1.508 3.445 12.987 1.00 98.25 181 LEU A O 1
ATOM 1300 N N . ASP A 1 182 ? -2.948 3.796 14.670 1.00 97.06 182 ASP A N 1
ATOM 1301 C CA . ASP A 1 182 ? -1.984 4.389 15.596 1.00 97.06 182 ASP A CA 1
ATOM 1302 C C . ASP A 1 182 ? -0.779 3.462 15.818 1.00 97.06 182 ASP A C 1
ATOM 1304 O O . ASP A 1 182 ? -0.919 2.378 16.388 1.00 97.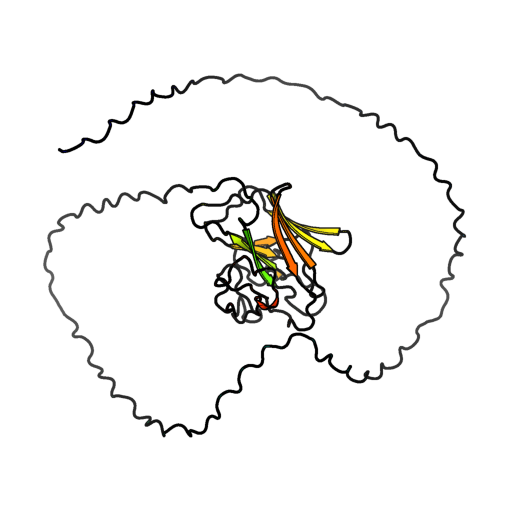06 182 ASP A O 1
ATOM 1308 N N . GLY A 1 183 ? 0.409 3.891 15.383 1.00 97.44 183 GLY A N 1
ATOM 1309 C CA . GLY A 1 183 ? 1.635 3.108 15.544 1.00 97.44 183 GLY A CA 1
ATOM 1310 C C . GLY A 1 183 ? 1.670 1.824 14.712 1.00 97.44 183 GLY A C 1
ATOM 1311 O O . GLY A 1 183 ? 2.405 0.902 15.067 1.00 97.44 183 GLY A O 1
ATOM 1312 N N . LEU A 1 184 ? 0.880 1.737 13.635 1.00 98.50 184 LEU A N 1
ATOM 1313 C CA . LEU A 1 184 ? 1.028 0.670 12.648 1.00 98.50 18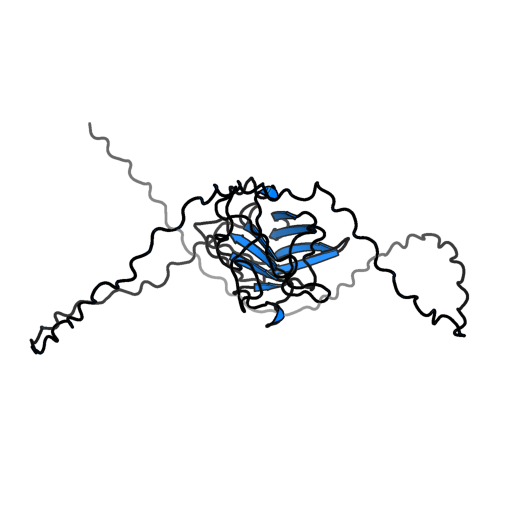4 LEU A CA 1
ATOM 1314 C C . LEU A 1 184 ? 2.439 0.742 12.050 1.00 98.50 184 LEU A C 1
ATOM 1316 O O . LEU A 1 184 ? 2.875 1.815 11.631 1.00 98.50 184 LEU A O 1
ATOM 1320 N N . VAL A 1 185 ? 3.135 -0.388 12.004 1.00 98.44 185 VAL A N 1
ATOM 1321 C CA . VAL A 1 185 ? 4.485 -0.497 11.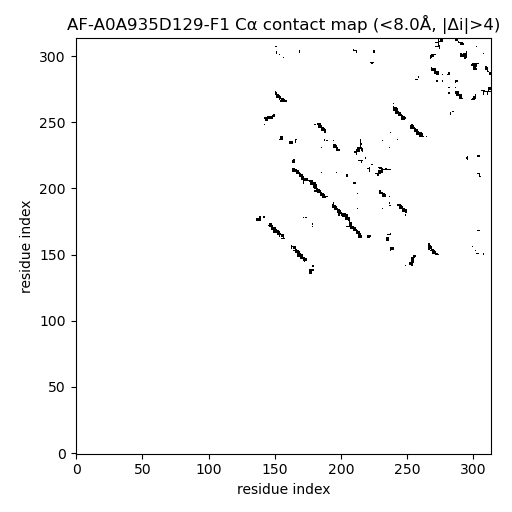447 1.00 98.44 185 VAL A CA 1
ATOM 1322 C C . VAL A 1 185 ? 4.433 -1.316 10.164 1.00 98.44 185 VAL A C 1
ATOM 1324 O O . VAL A 1 185 ? 3.844 -2.398 10.144 1.00 98.44 185 VAL A O 1
ATOM 1327 N N . VAL A 1 186 ? 5.051 -0.807 9.103 1.00 98.25 186 VAL A N 1
ATOM 1328 C CA . VAL A 1 186 ? 5.302 -1.536 7.855 1.00 98.25 186 VAL A CA 1
ATOM 1329 C C . VAL A 1 186 ? 6.798 -1.788 7.751 1.00 98.25 186 VAL A C 1
ATOM 1331 O O . VAL A 1 186 ? 7.583 -0.850 7.851 1.00 98.25 186 VAL A O 1
ATOM 1334 N N . GLU A 1 187 ? 7.187 -3.047 7.589 1.00 97.44 187 GLU A N 1
ATOM 1335 C CA . GLU A 1 187 ? 8.579 -3.499 7.624 1.00 97.44 187 GLU A CA 1
ATOM 1336 C C . GLU A 1 187 ? 8.936 -4.244 6.334 1.00 97.44 187 GLU A C 1
ATOM 1338 O O . GLU A 1 187 ? 8.148 -5.074 5.877 1.00 97.44 187 GLU A O 1
ATOM 1343 N N . SER A 1 188 ? 10.134 -3.991 5.801 1.00 96.31 188 SER A N 1
ATOM 1344 C CA . SER A 1 188 ? 10.772 -4.759 4.720 1.00 96.31 188 SER A CA 1
ATOM 1345 C C . SER A 1 188 ? 12.204 -5.112 5.155 1.00 96.31 188 SER A C 1
ATOM 1347 O O . SER A 1 188 ? 12.969 -4.203 5.500 1.00 96.31 188 SER A O 1
ATOM 1349 N N . PRO A 1 189 ? 12.588 -6.394 5.268 1.00 92.94 189 PRO A N 1
ATOM 1350 C CA . PRO A 1 189 ? 13.928 -6.776 5.677 1.00 92.94 189 PRO A CA 1
ATOM 1351 C C . PRO A 1 189 ? 14.956 -6.553 4.563 1.00 92.94 189 PRO A C 1
ATOM 1353 O O . PRO A 1 189 ? 14.796 -6.961 3.425 1.00 92.94 189 PRO A O 1
ATOM 1356 N N . LYS A 1 190 ? 16.108 -6.000 4.935 1.00 85.06 190 LYS A N 1
ATOM 1357 C CA . LYS A 1 190 ? 17.281 -5.845 4.070 1.00 85.06 190 LYS A CA 1
ATOM 1358 C C . LYS A 1 190 ? 18.473 -6.532 4.722 1.00 85.06 190 LYS A C 1
ATOM 1360 O O . LYS A 1 190 ? 19.210 -5.953 5.530 1.00 85.06 190 LYS A O 1
ATOM 1365 N N . GLY A 1 191 ? 18.636 -7.818 4.417 1.00 84.94 191 GLY A N 1
ATOM 1366 C CA . GLY A 1 191 ? 19.614 -8.677 5.083 1.00 84.94 191 GLY A CA 1
ATOM 1367 C C . GLY A 1 191 ? 19.297 -8.841 6.574 1.00 84.94 191 GLY A C 1
ATOM 1368 O O . GLY A 1 191 ? 18.299 -9.453 6.932 1.00 84.94 191 GLY A O 1
ATOM 1369 N N . ALA A 1 192 ? 20.159 -8.314 7.451 1.00 85.69 192 ALA A N 1
ATOM 1370 C CA . ALA A 1 192 ? 19.963 -8.361 8.908 1.00 85.69 192 ALA A CA 1
ATOM 1371 C C . ALA A 1 192 ? 19.251 -7.120 9.486 1.00 85.69 192 ALA A C 1
ATOM 1373 O O . ALA A 1 192 ? 18.968 -7.084 10.684 1.00 85.69 192 ALA A O 1
ATOM 1374 N N . ALA A 1 193 ? 19.015 -6.090 8.668 1.00 89.88 193 ALA A N 1
ATOM 1375 C CA . ALA A 1 193 ? 18.318 -4.870 9.066 1.00 89.88 193 ALA A CA 1
ATOM 1376 C C . ALA A 1 193 ? 16.870 -4.880 8.561 1.00 89.88 193 ALA A C 1
ATOM 1378 O O . ALA A 1 193 ? 16.534 -5.639 7.659 1.00 89.88 193 ALA A O 1
ATOM 1379 N N . PHE A 1 194 ? 16.036 -4.008 9.125 1.00 91.44 194 PHE A N 1
ATOM 1380 C CA . PHE A 1 194 ? 14.683 -3.748 8.643 1.00 91.44 194 PHE A CA 1
ATOM 1381 C C . PHE A 1 194 ? 14.578 -2.285 8.239 1.00 91.44 194 PHE A C 1
ATOM 1383 O O . PHE A 1 194 ? 14.996 -1.401 8.992 1.00 91.44 194 PHE A O 1
ATOM 1390 N N . ASP A 1 195 ? 14.012 -2.046 7.067 1.00 94.81 195 ASP A N 1
ATOM 1391 C CA . ASP A 1 195 ? 13.486 -0.747 6.689 1.00 94.81 195 ASP A CA 1
ATOM 1392 C C . ASP A 1 195 ? 12.057 -0.666 7.226 1.00 94.81 195 ASP A C 1
ATOM 1394 O O . ASP A 1 195 ? 11.249 -1.572 7.011 1.00 94.81 195 ASP A O 1
ATOM 1398 N N . THR A 1 196 ? 11.758 0.384 7.990 1.00 96.81 196 THR A N 1
ATOM 1399 C CA . THR A 1 196 ? 10.480 0.500 8.700 1.00 96.81 196 THR A CA 1
ATOM 1400 C C . THR A 1 196 ? 9.794 1.821 8.397 1.00 96.81 196 THR A C 1
ATOM 1402 O O . THR A 1 196 ? 10.455 2.836 8.186 1.00 96.81 196 THR A O 1
ATOM 1405 N N . ALA A 1 197 ? 8.467 1.804 8.360 1.00 97.12 197 ALA A N 1
ATOM 1406 C CA . ALA A 1 197 ? 7.614 2.982 8.352 1.00 97.12 197 ALA A CA 1
ATOM 1407 C C . ALA A 1 197 ? 6.636 2.863 9.519 1.00 97.12 197 ALA A C 1
ATOM 1409 O O . ALA A 1 197 ? 5.923 1.865 9.618 1.00 97.12 197 ALA A O 1
ATOM 1410 N N . THR A 1 198 ? 6.581 3.870 10.391 1.00 97.62 198 THR A N 1
ATOM 1411 C CA . THR A 1 198 ? 5.616 3.908 11.499 1.00 97.62 198 THR A CA 1
ATOM 1412 C C . THR A 1 198 ? 4.574 4.985 11.238 1.00 97.62 198 THR A C 1
ATOM 1414 O O . THR A 1 198 ? 4.910 6.163 11.098 1.00 97.62 198 THR A O 1
ATOM 1417 N N . LEU A 1 199 ? 3.301 4.595 11.197 1.00 97.38 199 LEU A N 1
ATOM 1418 C CA . LEU A 1 199 ? 2.196 5.532 11.029 1.00 97.38 199 LEU A CA 1
ATOM 1419 C C . LEU A 1 199 ? 2.012 6.352 12.321 1.00 97.38 199 LEU A C 1
ATOM 1421 O O . LEU A 1 199 ? 1.978 5.787 13.421 1.00 97.38 199 LEU A O 1
ATOM 1425 N N . PRO A 1 200 ? 1.886 7.688 12.220 1.00 97.50 200 PRO A N 1
ATOM 1426 C CA . PRO A 1 200 ? 1.757 8.558 13.377 1.00 97.50 200 PRO A CA 1
ATOM 1427 C C . PRO A 1 200 ? 0.422 8.340 14.096 1.00 97.50 200 PRO A C 1
ATOM 1429 O O . PRO A 1 200 ? -0.563 7.869 13.519 1.00 97.50 200 PRO A O 1
ATOM 1432 N N . ALA A 1 201 ? 0.376 8.742 15.366 1.00 97.00 201 ALA A N 1
ATOM 1433 C CA . ALA A 1 201 ? -0.863 8.771 16.132 1.00 97.00 201 ALA A CA 1
ATOM 1434 C C . ALA A 1 201 ? -1.913 9.687 15.473 1.00 97.00 201 ALA A C 1
ATOM 1436 O O . ALA A 1 201 ? -1.585 10.713 14.877 1.00 97.00 201 ALA A O 1
ATOM 1437 N N . GLY A 1 202 ? -3.183 9.324 15.615 1.00 96.62 202 GLY A N 1
ATOM 1438 C CA . GLY A 1 202 ? -4.324 9.949 14.958 1.00 96.62 202 GLY A CA 1
ATOM 1439 C C . GLY A 1 202 ? -4.592 9.435 13.543 1.00 96.62 202 GLY A C 1
ATOM 1440 O O . GLY A 1 202 ? -5.544 9.907 12.925 1.00 96.62 202 GLY A O 1
ATOM 1441 N N . THR A 1 203 ? -3.800 8.490 13.021 1.00 97.75 203 THR A N 1
ATOM 1442 C CA . THR A 1 203 ? -4.039 7.945 11.679 1.00 97.75 203 THR A CA 1
ATOM 1443 C C . THR A 1 203 ? -5.292 7.076 11.668 1.00 97.75 203 THR A C 1
ATOM 1445 O O . THR A 1 203 ? -5.426 6.121 12.437 1.00 97.75 203 THR A O 1
ATOM 1448 N N . GLU A 1 204 ? -6.216 7.400 10.768 1.00 97.88 204 GLU A N 1
ATOM 1449 C CA . GLU A 1 204 ? -7.497 6.721 10.617 1.00 97.88 204 GLU A CA 1
ATOM 1450 C C . GLU A 1 204 ? -7.700 6.291 9.171 1.00 97.88 204 GLU A C 1
ATOM 1452 O O . GLU A 1 204 ? -7.391 7.043 8.249 1.00 97.88 204 GLU A O 1
ATOM 1457 N N . LEU A 1 205 ? -8.284 5.112 8.981 1.00 97.94 205 LEU A N 1
ATOM 1458 C CA . LEU A 1 205 ? -8.617 4.589 7.661 1.00 97.94 205 LEU A CA 1
ATOM 1459 C C . LEU A 1 205 ? -10.128 4.339 7.582 1.00 97.94 205 LEU A C 1
ATOM 1461 O O . LEU A 1 205 ? -10.669 3.675 8.474 1.00 97.94 205 LEU A O 1
ATOM 1465 N N . PRO A 1 206 ? -10.840 4.871 6.570 1.00 97.81 206 PRO A N 1
ATOM 1466 C CA . PRO A 1 206 ? -12.261 4.596 6.411 1.00 97.81 206 PRO A CA 1
ATOM 1467 C C . PRO A 1 206 ? -12.506 3.113 6.081 1.00 97.81 206 PRO A C 1
ATOM 1469 O O . PRO A 1 206 ? -11.566 2.379 5.753 1.00 97.81 206 PRO A O 1
ATOM 1472 N N . PRO A 1 207 ? -13.766 2.647 6.148 1.00 97.94 207 PRO A N 1
ATOM 1473 C CA . PRO A 1 207 ? -14.112 1.321 5.657 1.00 97.94 207 PRO A CA 1
ATOM 1474 C C . PRO A 1 207 ? -13.675 1.144 4.199 1.00 97.94 207 PRO A C 1
ATOM 1476 O O . PRO A 1 207 ? -13.924 2.027 3.381 1.00 97.94 207 PRO A O 1
ATOM 1479 N N . LEU A 1 208 ? -13.013 0.024 3.896 1.00 97.19 208 LEU A N 1
ATOM 1480 C CA . LEU A 1 208 ? -12.381 -0.265 2.597 1.00 97.19 208 LEU A CA 1
ATOM 1481 C C . LEU A 1 208 ? -11.368 0.798 2.126 1.00 97.19 208 LEU A C 1
ATOM 1483 O O . LEU A 1 208 ? -10.991 0.821 0.961 1.00 97.19 208 LEU A O 1
ATOM 1487 N N . GLY A 1 209 ? -10.925 1.681 3.024 1.00 97.56 209 GLY A N 1
ATOM 1488 C CA . GLY A 1 209 ? -9.950 2.715 2.717 1.00 97.56 209 GLY A CA 1
ATOM 1489 C C . GLY A 1 209 ? -8.583 2.146 2.363 1.00 97.56 209 GLY A C 1
ATOM 1490 O O . GLY A 1 209 ? -8.256 1.007 2.702 1.00 97.56 209 GLY A O 1
ATOM 1491 N N . ILE A 1 210 ? -7.777 2.983 1.720 1.00 98.06 210 ILE A N 1
ATOM 1492 C CA . ILE A 1 210 ? -6.435 2.655 1.251 1.00 98.06 210 ILE A CA 1
ATOM 1493 C C . ILE A 1 210 ? -5.421 3.592 1.912 1.00 98.06 210 ILE A C 1
ATOM 1495 O O . ILE A 1 210 ? -5.688 4.784 2.073 1.00 98.06 210 ILE A O 1
ATOM 1499 N N . VAL A 1 211 ? -4.274 3.044 2.309 1.00 97.75 211 VAL A N 1
ATOM 1500 C CA . VAL A 1 211 ? -3.113 3.805 2.772 1.00 97.75 211 VAL A CA 1
ATOM 1501 C C . VAL A 1 211 ? -1.872 3.402 1.985 1.00 97.75 211 VAL A C 1
ATOM 1503 O O . VAL A 1 211 ? -1.680 2.226 1.670 1.00 97.75 211 VAL A O 1
ATOM 1506 N N . LEU A 1 212 ? -1.029 4.387 1.681 1.00 97.62 212 LEU A N 1
ATOM 1507 C CA . LEU A 1 212 ? 0.205 4.202 0.926 1.00 97.62 212 LEU A CA 1
ATOM 1508 C C . LEU A 1 212 ? 1.423 4.392 1.828 1.00 97.62 212 LEU A C 1
ATOM 1510 O O . LEU A 1 212 ? 1.483 5.332 2.625 1.00 97.62 212 LEU A O 1
ATOM 1514 N N . VAL A 1 213 ? 2.415 3.518 1.668 1.00 97.19 213 VAL A N 1
ATOM 1515 C CA . VAL A 1 213 ? 3.733 3.643 2.298 1.00 97.19 213 VAL A CA 1
ATOM 1516 C C . VAL A 1 213 ? 4.800 3.642 1.213 1.00 97.19 213 VAL A C 1
ATOM 1518 O O . VAL A 1 213 ? 4.984 2.645 0.524 1.00 97.19 213 VAL A O 1
ATOM 1521 N N . ALA A 1 214 ? 5.496 4.761 1.051 1.00 95.75 214 ALA A N 1
ATOM 1522 C CA . ALA A 1 214 ? 6.471 4.993 -0.006 1.00 95.75 214 ALA A CA 1
ATOM 1523 C C . ALA A 1 214 ? 7.918 5.011 0.512 1.00 95.75 214 ALA A C 1
ATOM 1525 O O . ALA A 1 214 ? 8.180 5.232 1.692 1.00 95.75 214 ALA A O 1
ATOM 1526 N N . GLY A 1 215 ? 8.894 4.859 -0.381 1.00 92.69 215 GLY A N 1
ATOM 1527 C CA . GLY A 1 215 ? 10.312 5.049 -0.051 1.00 92.69 215 GLY A CA 1
ATOM 1528 C C . GLY A 1 215 ? 10.672 6.499 0.311 1.00 92.69 215 GLY A C 1
ATOM 1529 O O . GLY A 1 215 ? 11.718 6.750 0.908 1.00 92.69 215 GLY A O 1
ATOM 1530 N N . SER A 1 216 ? 9.838 7.486 -0.048 1.00 89.00 216 SER A N 1
ATOM 1531 C CA . SER A 1 216 ? 10.067 8.900 0.276 1.00 89.00 216 SER A CA 1
ATOM 1532 C C . SER A 1 216 ? 8.795 9.754 0.202 1.00 89.00 216 SER A C 1
ATOM 1534 O O . SER A 1 216 ? 8.029 9.644 -0.750 1.00 89.00 216 SER A O 1
ATOM 1536 N N . LEU A 1 217 ? 8.629 10.695 1.144 1.00 85.94 217 LEU A N 1
ATOM 1537 C CA . LEU A 1 217 ? 7.589 11.746 1.096 1.00 85.94 217 LEU A CA 1
ATOM 1538 C C . LEU A 1 217 ? 8.019 13.010 0.337 1.00 85.94 217 LEU A C 1
ATOM 1540 O O . LEU A 1 217 ? 7.266 13.977 0.240 1.00 85.94 217 LEU A O 1
ATOM 1544 N N . ALA A 1 218 ? 9.260 13.073 -0.148 1.00 81.88 218 ALA A N 1
ATOM 1545 C CA . ALA A 1 218 ? 9.835 14.322 -0.632 1.00 81.88 218 ALA A CA 1
ATOM 1546 C C . ALA A 1 218 ? 9.319 14.713 -2.033 1.00 81.88 218 ALA A C 1
ATOM 1548 O O . ALA A 1 218 ? 9.999 14.499 -3.040 1.00 81.88 218 ALA A O 1
ATOM 1549 N N . GLY A 1 219 ? 8.142 15.347 -2.092 1.00 70.56 219 GLY A N 1
ATOM 1550 C CA . GLY A 1 219 ? 7.616 16.076 -3.253 1.00 70.56 219 GLY A CA 1
ATOM 1551 C C . GLY A 1 219 ? 7.666 15.275 -4.557 1.00 70.56 219 GLY A C 1
ATOM 1552 O O . GLY A 1 219 ? 7.037 14.230 -4.678 1.00 70.56 219 GLY A O 1
ATOM 1553 N N . ALA A 1 220 ? 8.454 15.744 -5.533 1.00 62.19 220 ALA A N 1
ATOM 1554 C CA . ALA A 1 220 ? 8.621 15.084 -6.834 1.00 62.19 220 ALA A CA 1
ATOM 1555 C C . ALA A 1 220 ? 9.081 13.614 -6.742 1.00 62.19 220 ALA A C 1
ATOM 1557 O O . ALA A 1 220 ? 8.872 12.863 -7.689 1.00 62.19 220 ALA A O 1
ATOM 1558 N N . ARG A 1 221 ? 9.680 13.183 -5.622 1.00 76.94 221 ARG A N 1
ATOM 1559 C CA . ARG A 1 221 ? 10.090 11.786 -5.401 1.00 76.94 221 ARG A CA 1
ATOM 1560 C C . ARG A 1 221 ? 8.929 10.861 -5.061 1.00 76.94 221 ARG A C 1
ATOM 1562 O O . ARG A 1 221 ? 9.041 9.681 -5.336 1.00 76.94 221 ARG A O 1
ATOM 1569 N N . ALA A 1 222 ? 7.821 11.388 -4.547 1.00 78.62 222 ALA A N 1
ATOM 1570 C CA . ALA A 1 222 ? 6.595 10.619 -4.365 1.00 78.62 222 ALA A CA 1
ATOM 1571 C C . ALA A 1 222 ? 5.792 10.503 -5.672 1.00 78.62 222 ALA A C 1
ATOM 1573 O O . ALA A 1 222 ? 4.705 9.951 -5.662 1.00 78.62 222 ALA A O 1
ATOM 1574 N N . LEU A 1 223 ? 6.279 11.060 -6.793 1.00 86.38 223 LEU A N 1
ATOM 1575 C CA . LEU A 1 223 ? 5.679 10.945 -8.130 1.00 86.38 223 LEU A CA 1
ATOM 1576 C C . LEU A 1 223 ? 4.156 11.181 -8.181 1.00 86.38 223 LEU A C 1
ATOM 1578 O O . LEU A 1 223 ? 3.469 10.577 -8.997 1.00 86.38 223 LEU A O 1
ATOM 1582 N N . GLY A 1 224 ? 3.618 12.064 -7.336 1.00 88.56 224 GLY A N 1
ATOM 1583 C CA . GLY A 1 224 ? 2.186 12.373 -7.314 1.00 88.56 224 GLY A CA 1
ATOM 1584 C C . GLY A 1 224 ? 1.294 11.276 -6.722 1.00 88.56 224 GLY A C 1
ATOM 1585 O O . GLY A 1 224 ? 0.133 11.187 -7.121 1.00 88.56 224 GLY A O 1
ATOM 1586 N N . LEU A 1 225 ? 1.810 10.450 -5.804 1.00 92.12 225 LEU A N 1
ATOM 1587 C CA . LEU A 1 225 ? 0.980 9.557 -4.990 1.00 92.12 225 LEU A CA 1
ATOM 1588 C C . LEU A 1 225 ? -0.110 10.356 -4.243 1.00 92.12 225 LEU A C 1
ATOM 1590 O O . LEU A 1 225 ? 0.167 11.458 -3.760 1.00 92.12 225 LEU A O 1
ATOM 1594 N N . PRO A 1 226 ? -1.351 9.842 -4.165 1.00 92.31 226 PRO A N 1
ATOM 1595 C CA . PRO A 1 226 ? -2.431 10.513 -3.455 1.00 92.31 226 PRO A CA 1
ATOM 1596 C C . PRO A 1 226 ? -2.254 10.418 -1.938 1.00 92.31 226 PRO A C 1
ATOM 1598 O O . PRO A 1 226 ? -1.867 9.385 -1.408 1.00 92.31 226 PRO A O 1
ATOM 1601 N N . GLU A 1 227 ? -2.599 11.492 -1.235 1.00 90.25 227 GLU A N 1
ATOM 1602 C CA . GLU A 1 227 ? -2.583 11.522 0.229 1.00 90.25 227 GLU A CA 1
ATOM 1603 C C . GLU A 1 227 ? -3.746 10.709 0.841 1.00 90.25 227 GLU A C 1
ATOM 1605 O O . GLU A 1 227 ? -4.840 10.686 0.263 1.00 90.25 227 GLU A O 1
ATOM 1610 N N . PRO A 1 228 ? -3.568 10.117 2.040 1.00 92.50 228 PRO A N 1
ATOM 1611 C CA . PRO A 1 228 ? -2.360 10.169 2.870 1.00 92.50 228 PRO A CA 1
ATOM 1612 C C . PRO A 1 228 ? -1.264 9.185 2.420 1.00 92.50 228 PRO A C 1
ATOM 1614 O O . PRO A 1 228 ? -1.537 8.002 2.199 1.00 92.50 228 PRO A O 1
ATOM 1617 N N . VAL A 1 229 ? -0.016 9.661 2.370 1.00 94.56 229 VAL A N 1
ATOM 1618 C CA . VAL A 1 229 ? 1.183 8.836 2.136 1.00 94.56 229 VAL A CA 1
ATOM 1619 C C . VAL A 1 229 ? 2.105 8.887 3.354 1.00 94.56 229 VAL A C 1
ATOM 1621 O O . VAL A 1 229 ? 2.366 9.947 3.922 1.00 94.56 229 VAL A O 1
ATOM 1624 N N . TYR A 1 230 ? 2.642 7.734 3.737 1.00 96.06 230 TYR A N 1
ATOM 1625 C CA . TYR A 1 230 ? 3.682 7.599 4.760 1.00 96.06 230 TYR A CA 1
ATOM 1626 C C . TYR A 1 230 ? 4.984 7.144 4.114 1.00 96.06 230 TYR A C 1
ATOM 1628 O O . TYR A 1 230 ? 4.969 6.685 2.976 1.00 96.06 230 TYR A O 1
ATOM 1636 N N . ALA A 1 231 ? 6.117 7.275 4.803 1.00 95.25 231 ALA A N 1
ATOM 1637 C CA . ALA A 1 231 ? 7.373 6.779 4.261 1.00 95.25 231 ALA A CA 1
ATOM 1638 C C . ALA A 1 231 ? 8.149 5.897 5.213 1.00 95.25 231 ALA A C 1
ATOM 1640 O O . ALA A 1 231 ? 8.096 6.060 6.433 1.00 95.25 231 ALA A O 1
ATOM 1641 N N . PHE A 1 232 ? 8.909 4.999 4.599 1.00 95.31 232 PHE A N 1
ATOM 1642 C CA . PHE A 1 232 ? 9.999 4.315 5.258 1.00 95.31 232 PHE A CA 1
ATOM 1643 C C . PHE A 1 232 ? 11.057 5.319 5.735 1.00 95.31 232 PHE A C 1
ATOM 1645 O O . PHE A 1 232 ? 11.279 6.373 5.136 1.00 95.31 232 PHE A O 1
ATOM 1652 N N . GLU A 1 233 ? 11.741 4.976 6.822 1.00 89.44 233 GLU A N 1
ATOM 1653 C CA . GLU A 1 233 ? 12.836 5.770 7.396 1.00 89.44 233 GLU A CA 1
ATOM 1654 C C . GLU A 1 233 ? 14.065 5.853 6.477 1.00 89.44 233 GLU A C 1
ATOM 1656 O O . GLU A 1 233 ? 14.966 6.671 6.687 1.00 89.44 233 GLU A O 1
ATOM 1661 N N . ARG A 1 234 ? 14.115 4.989 5.461 1.00 87.38 234 ARG A N 1
ATOM 1662 C CA . ARG A 1 234 ? 15.181 4.894 4.470 1.00 87.38 234 ARG A CA 1
ATOM 1663 C C . ARG A 1 234 ? 14.592 4.861 3.067 1.00 87.38 234 ARG A C 1
ATOM 1665 O O . ARG A 1 234 ? 13.413 4.601 2.870 1.00 87.38 234 ARG A O 1
ATOM 1672 N N . THR A 1 235 ? 15.448 5.155 2.101 1.00 83.25 235 THR A N 1
ATOM 1673 C CA . THR A 1 235 ? 15.158 5.059 0.669 1.00 83.25 235 THR A CA 1
ATOM 1674 C C . THR A 1 235 ? 15.604 3.703 0.139 1.00 83.25 235 THR A C 1
ATOM 1676 O O . THR A 1 235 ? 16.440 3.067 0.784 1.00 83.25 235 THR A O 1
ATOM 1679 N N . ASP A 1 236 ? 15.174 3.333 -1.072 1.00 82.81 236 ASP A N 1
ATOM 1680 C CA . ASP A 1 236 ? 15.661 2.126 -1.757 1.00 82.81 236 ASP A CA 1
ATOM 1681 C C . ASP A 1 236 ? 15.307 0.840 -0.980 1.00 82.81 236 ASP A C 1
ATOM 1683 O O . ASP A 1 236 ? 16.173 0.008 -0.668 1.00 82.81 236 ASP A O 1
ATOM 1687 N N . VAL A 1 237 ? 14.036 0.765 -0.582 1.00 87.62 237 VAL A N 1
ATOM 1688 C CA . VAL A 1 237 ? 13.505 -0.178 0.414 1.00 87.62 237 VAL A CA 1
ATOM 1689 C C . VAL A 1 237 ? 12.940 -1.417 -0.252 1.00 87.62 237 VAL A C 1
ATOM 1691 O O . VAL A 1 237 ? 13.195 -2.525 0.207 1.00 87.62 237 VAL A O 1
ATOM 1694 N N . LEU A 1 238 ? 12.189 -1.237 -1.337 1.00 91.38 238 LEU A N 1
ATOM 1695 C CA . LEU A 1 238 ? 11.604 -2.353 -2.067 1.00 91.38 238 LEU A CA 1
ATOM 1696 C C . LEU A 1 238 ? 12.542 -2.727 -3.204 1.00 91.38 238 LEU A C 1
ATOM 1698 O O . LEU A 1 238 ? 13.103 -1.861 -3.864 1.00 91.38 238 LEU A O 1
ATOM 1702 N N . LYS A 1 239 ? 12.750 -4.019 -3.429 1.00 87.94 239 LYS A N 1
ATOM 1703 C CA . LYS A 1 239 ? 13.704 -4.495 -4.427 1.00 87.94 239 LYS A CA 1
ATOM 1704 C C . LYS A 1 239 ? 13.080 -5.533 -5.321 1.00 87.94 239 LYS A C 1
ATOM 1706 O O . LYS A 1 239 ? 12.095 -6.166 -4.983 1.00 87.94 239 LYS A O 1
ATOM 1711 N N . ASN A 1 240 ? 13.641 -5.704 -6.507 1.00 88.25 240 ASN A N 1
ATOM 1712 C CA . ASN A 1 240 ? 13.184 -6.723 -7.440 1.00 88.25 240 ASN A CA 1
ATOM 1713 C C . ASN A 1 240 ? 13.847 -8.090 -7.198 1.00 88.25 240 ASN A C 1
ATOM 1715 O O . ASN A 1 240 ? 13.609 -9.005 -7.973 1.00 88.25 240 ASN A O 1
ATOM 1719 N N . ASP A 1 241 ? 14.671 -8.258 -6.163 1.00 91.12 241 ASP A N 1
ATOM 1720 C CA . ASP A 1 241 ? 15.308 -9.531 -5.793 1.00 91.12 241 ASP A CA 1
ATOM 1721 C C . ASP A 1 241 ? 14.453 -10.398 -4.847 1.00 91.12 241 ASP A C 1
ATOM 1723 O O . ASP A 1 241 ? 14.840 -11.523 -4.524 1.00 91.12 241 ASP A O 1
ATOM 1727 N N . GLY A 1 242 ? 13.248 -9.932 -4.512 1.00 93.62 242 GLY A N 1
ATOM 1728 C CA . GLY A 1 242 ? 12.295 -10.643 -3.668 1.00 93.62 242 GLY A CA 1
ATOM 1729 C C . GLY A 1 242 ? 12.481 -10.304 -2.195 1.00 93.62 242 GLY A C 1
ATOM 1730 O O . GLY A 1 242 ? 13.602 -10.237 -1.698 1.00 93.62 242 GLY A O 1
ATOM 1731 N N . ASP A 1 243 ? 11.376 -10.102 -1.485 1.00 95.25 243 ASP A N 1
ATOM 1732 C CA . ASP A 1 243 ? 11.413 -9.719 -0.076 1.00 95.25 243 ASP A CA 1
ATOM 1733 C C . ASP A 1 243 ? 10.112 -10.091 0.658 1.00 95.25 243 ASP A C 1
ATOM 1735 O O . ASP A 1 243 ? 9.147 -10.587 0.068 1.00 95.25 243 ASP A O 1
ATOM 1739 N N . ARG A 1 244 ? 10.078 -9.846 1.969 1.00 96.69 244 ARG A N 1
ATOM 1740 C CA . ARG A 1 244 ? 8.903 -9.983 2.830 1.00 96.69 244 ARG A CA 1
ATOM 1741 C C . ARG A 1 244 ? 8.459 -8.630 3.362 1.00 96.69 244 ARG A C 1
ATOM 1743 O O . ARG A 1 244 ? 9.089 -8.079 4.254 1.00 96.69 244 ARG A O 1
ATOM 1750 N N . ILE A 1 245 ? 7.273 -8.185 2.978 1.00 98.00 245 ILE A N 1
ATOM 1751 C CA . ILE A 1 245 ? 6.648 -7.025 3.616 1.00 98.00 245 ILE A CA 1
ATOM 1752 C C . ILE A 1 245 ? 5.768 -7.507 4.770 1.00 98.00 245 ILE A C 1
ATOM 1754 O O . ILE A 1 245 ? 4.933 -8.399 4.597 1.00 98.00 245 ILE A O 1
ATOM 1758 N N . THR A 1 246 ? 5.939 -6.916 5.951 1.00 98.44 246 THR A N 1
ATOM 1759 C CA . THR A 1 246 ? 5.128 -7.220 7.141 1.00 98.44 246 THR A CA 1
ATOM 1760 C C . THR A 1 246 ? 4.424 -5.963 7.638 1.00 98.44 246 THR A C 1
ATOM 1762 O O . THR A 1 246 ? 5.057 -4.929 7.825 1.00 98.44 246 THR A O 1
ATOM 1765 N N . VAL A 1 247 ? 3.119 -6.056 7.898 1.00 98.62 247 VAL A N 1
ATOM 1766 C CA . VAL A 1 247 ? 2.303 -4.991 8.496 1.00 98.62 247 VAL A CA 1
ATOM 1767 C C . VAL A 1 247 ? 1.925 -5.403 9.914 1.00 98.62 247 VAL A C 1
ATOM 1769 O O . VAL A 1 247 ? 1.325 -6.462 10.121 1.00 98.62 247 VAL A O 1
ATOM 1772 N N . ARG A 1 248 ? 2.265 -4.583 10.910 1.00 98.62 248 ARG A N 1
ATOM 1773 C CA . ARG A 1 248 ? 2.126 -4.909 12.336 1.00 98.62 248 ARG A CA 1
ATOM 1774 C C . ARG A 1 248 ? 1.423 -3.814 13.124 1.00 98.62 248 ARG A C 1
ATOM 1776 O O . ARG A 1 248 ? 1.658 -2.634 12.898 1.00 98.62 248 ARG A O 1
ATOM 1783 N N . ALA A 1 249 ? 0.631 -4.215 14.115 1.00 98.19 249 ALA A N 1
ATOM 1784 C CA . ALA A 1 249 ? 0.112 -3.337 15.161 1.00 98.19 249 ALA A CA 1
ATOM 1785 C C . ALA A 1 249 ? 0.632 -3.833 16.519 1.00 98.19 249 ALA A C 1
ATOM 1787 O O . ALA A 1 249 ? 0.191 -4.866 17.035 1.00 98.19 249 ALA A O 1
ATOM 1788 N N . GLY A 1 250 ? 1.619 -3.131 17.083 1.00 97.19 250 GLY A N 1
ATOM 1789 C CA . GLY A 1 250 ? 2.364 -3.622 18.243 1.00 97.19 250 GLY A CA 1
ATOM 1790 C C . GLY A 1 250 ? 3.087 -4.936 17.920 1.00 97.19 250 GLY A C 1
ATOM 1791 O O . GLY A 1 250 ? 3.945 -4.982 17.044 1.00 97.19 250 GLY A O 1
ATOM 1792 N N . THR A 1 251 ? 2.742 -6.019 18.618 1.00 97.25 251 THR A N 1
ATOM 1793 C CA . THR A 1 251 ? 3.308 -7.360 18.374 1.00 97.25 251 THR A CA 1
ATOM 1794 C C . THR A 1 251 ? 2.481 -8.214 17.412 1.00 97.25 251 THR A C 1
ATOM 1796 O O . THR A 1 251 ? 2.924 -9.297 17.025 1.00 97.25 251 THR A O 1
ATOM 1799 N N . THR A 1 252 ? 1.289 -7.755 17.027 1.00 98.31 252 THR A N 1
ATOM 1800 C CA . THR A 1 252 ? 0.369 -8.503 16.168 1.00 98.31 252 THR A CA 1
ATOM 1801 C C . THR A 1 252 ? 0.727 -8.274 14.708 1.00 98.31 252 THR A C 1
ATOM 1803 O O . THR A 1 252 ? 0.717 -7.136 14.242 1.00 98.31 252 THR A O 1
ATOM 1806 N N . VAL A 1 253 ? 0.996 -9.351 13.968 1.00 98.50 253 VAL A N 1
ATOM 1807 C CA . VAL A 1 253 ? 1.072 -9.298 12.502 1.00 98.50 253 VAL A CA 1
ATOM 1808 C C . VAL A 1 253 ? -0.348 -9.184 11.962 1.00 98.50 253 VAL A C 1
ATOM 1810 O O . VAL A 1 253 ? -1.169 -10.079 12.164 1.00 98.50 253 VAL A O 1
ATOM 1813 N N . ILE A 1 254 ? -0.634 -8.059 11.317 1.00 98.62 254 ILE A N 1
ATOM 1814 C CA . ILE A 1 254 ? -1.919 -7.790 10.677 1.00 98.62 254 ILE A CA 1
ATOM 1815 C C . ILE A 1 254 ? -1.935 -8.418 9.290 1.00 98.62 254 ILE A C 1
ATOM 1817 O O . ILE A 1 254 ? -2.888 -9.115 8.950 1.00 98.62 254 ILE A O 1
ATOM 1821 N N . ASP A 1 255 ? -0.861 -8.211 8.529 1.00 98.69 255 ASP A N 1
ATOM 1822 C CA . ASP A 1 255 ? -0.669 -8.831 7.227 1.00 98.69 255 ASP A CA 1
ATOM 1823 C C . ASP A 1 255 ? 0.811 -9.112 6.948 1.00 98.69 255 ASP A C 1
ATOM 1825 O O . ASP A 1 255 ? 1.700 -8.471 7.513 1.00 98.69 255 ASP A O 1
ATOM 1829 N N . GLN A 1 256 ? 1.069 -10.074 6.068 1.00 98.44 256 GLN A N 1
ATOM 1830 C CA . GLN A 1 256 ? 2.399 -10.378 5.552 1.00 98.44 256 GLN A CA 1
ATOM 1831 C C . GLN A 1 256 ? 2.290 -10.756 4.073 1.00 98.44 256 GLN A C 1
ATOM 1833 O O . GLN A 1 256 ? 1.336 -11.425 3.661 1.00 98.44 256 GLN A O 1
ATOM 1838 N N . LEU A 1 257 ? 3.268 -10.333 3.279 1.00 98.12 257 LEU A N 1
ATOM 1839 C CA . LEU A 1 257 ? 3.392 -10.702 1.877 1.00 98.12 257 LEU A CA 1
ATOM 1840 C C . LEU A 1 257 ? 4.853 -11.001 1.549 1.00 98.12 257 LEU A C 1
ATOM 1842 O O . LEU A 1 257 ? 5.698 -10.113 1.587 1.00 98.12 257 LEU A O 1
ATOM 1846 N N . ASP A 1 258 ? 5.129 -12.256 1.219 1.00 97.62 258 ASP A N 1
ATOM 1847 C CA . ASP A 1 258 ? 6.396 -12.691 0.639 1.00 97.62 258 ASP A CA 1
ATOM 1848 C C . ASP A 1 258 ? 6.287 -12.578 -0.884 1.00 97.62 258 ASP A C 1
ATOM 1850 O O . ASP A 1 258 ? 5.410 -13.225 -1.460 1.00 97.62 258 ASP A O 1
ATOM 1854 N N . TYR A 1 259 ? 7.139 -11.780 -1.531 1.00 96.69 259 TYR A N 1
ATOM 1855 C CA . TYR A 1 259 ? 7.175 -11.630 -2.986 1.00 96.69 259 TYR A CA 1
ATOM 1856 C C . TYR A 1 259 ? 8.459 -12.208 -3.596 1.00 96.69 259 TYR A C 1
ATOM 1858 O O . TYR A 1 259 ? 9.529 -12.102 -2.995 1.00 96.69 259 TYR A O 1
ATOM 1866 N N . PRO A 1 260 ? 8.380 -12.868 -4.768 1.00 96.75 260 PRO A N 1
ATOM 1867 C CA . PRO A 1 260 ? 9.534 -13.500 -5.389 1.00 96.75 260 PRO A CA 1
ATOM 1868 C C . PRO A 1 260 ? 10.465 -12.461 -6.031 1.00 96.75 260 PRO A C 1
ATOM 1870 O O . PRO A 1 260 ? 10.051 -11.329 -6.283 1.00 96.75 260 PRO A O 1
ATOM 1873 N N . PRO A 1 261 ? 11.704 -12.846 -6.376 1.00 96.00 261 PRO A N 1
ATOM 1874 C CA . PRO A 1 261 ? 12.508 -12.068 -7.305 1.00 96.00 261 PRO A CA 1
ATOM 1875 C C . PRO A 1 261 ? 11.798 -11.917 -8.654 1.00 96.00 261 PRO A C 1
ATOM 1877 O O . PRO A 1 261 ? 11.262 -12.879 -9.210 1.00 96.00 261 PRO A O 1
ATOM 1880 N N . PHE A 1 262 ? 11.873 -10.717 -9.217 1.00 93.50 262 PHE A N 1
ATOM 1881 C CA . PHE A 1 262 ? 11.350 -10.359 -10.524 1.00 93.50 262 PHE A CA 1
ATOM 1882 C C . PHE A 1 262 ? 12.482 -9.936 -11.464 1.00 93.50 262 PHE A C 1
ATOM 1884 O O . PHE A 1 262 ? 13.136 -8.908 -11.277 1.00 93.50 262 PHE A O 1
ATOM 1891 N N . SER A 1 263 ? 12.669 -10.699 -12.539 1.00 90.44 263 SER A N 1
ATOM 1892 C CA . SER A 1 263 ? 13.596 -10.356 -13.626 1.00 90.44 263 SER A CA 1
ATOM 1893 C C . SER A 1 263 ? 12.934 -9.569 -14.762 1.00 90.44 263 SER A C 1
ATOM 1895 O O . SER A 1 263 ? 13.625 -8.988 -15.593 1.00 90.44 263 SER A O 1
ATOM 1897 N N . ASN A 1 264 ? 11.600 -9.549 -14.814 1.00 86.44 264 ASN A N 1
ATOM 1898 C CA . ASN A 1 264 ? 10.805 -9.063 -15.946 1.00 86.44 264 ASN A CA 1
ATOM 1899 C C . ASN A 1 264 ? 9.903 -7.862 -15.617 1.00 86.44 264 ASN A C 1
ATOM 1901 O O . ASN A 1 264 ? 9.139 -7.416 -16.476 1.00 86.44 264 ASN A O 1
ATOM 1905 N N . VAL A 1 265 ? 9.969 -7.323 -14.399 1.00 89.94 265 VAL A N 1
ATOM 1906 C CA . VAL A 1 265 ? 9.212 -6.119 -14.042 1.00 89.94 265 VAL A CA 1
ATOM 1907 C C . VAL A 1 265 ? 9.930 -4.918 -14.637 1.00 89.94 265 VAL A C 1
ATOM 1909 O O . VAL A 1 265 ? 11.047 -4.578 -14.256 1.00 89.94 265 VAL A O 1
ATOM 1912 N N . THR A 1 266 ? 9.289 -4.287 -15.618 1.00 93.00 266 THR A N 1
ATOM 1913 C CA . THR A 1 266 ? 9.773 -3.017 -16.163 1.00 93.00 266 THR A CA 1
ATOM 1914 C C . THR A 1 266 ? 9.694 -1.955 -15.065 1.00 93.00 266 THR A C 1
ATOM 1916 O O . THR A 1 266 ? 8.646 -1.867 -14.421 1.00 93.00 266 THR A O 1
ATOM 1919 N N . PRO A 1 267 ? 10.734 -1.125 -14.861 1.00 93.75 267 PRO A N 1
ATOM 1920 C CA . PRO A 1 267 ? 10.641 0.003 -13.944 1.00 93.75 267 PRO A CA 1
ATOM 1921 C C . PRO A 1 267 ? 9.436 0.894 -14.259 1.00 93.75 267 PRO A C 1
ATOM 1923 O O . PRO A 1 267 ? 8.975 0.949 -15.403 1.00 93.75 267 PRO A O 1
ATOM 1926 N N . ALA A 1 268 ? 8.969 1.623 -13.251 1.00 94.44 268 ALA A N 1
ATOM 1927 C CA . ALA A 1 268 ? 7.792 2.485 -13.315 1.00 94.44 268 ALA A CA 1
ATOM 1928 C C . ALA A 1 268 ? 6.456 1.745 -13.478 1.00 94.44 268 ALA A C 1
ATOM 1930 O O . ALA A 1 268 ? 5.483 2.319 -13.975 1.00 94.44 268 ALA A O 1
ATOM 1931 N N . ARG A 1 269 ? 6.391 0.469 -13.086 1.00 95.88 269 ARG A N 1
ATOM 1932 C CA . ARG A 1 269 ? 5.176 -0.339 -13.172 1.00 95.88 269 ARG A CA 1
ATOM 1933 C C . ARG A 1 269 ? 4.966 -1.159 -11.914 1.00 95.88 269 ARG A C 1
ATOM 1935 O O . ARG A 1 269 ? 5.852 -1.906 -11.502 1.00 95.88 269 ARG A O 1
ATOM 1942 N N . SER A 1 270 ? 3.780 -1.027 -11.341 1.00 97.00 270 SER A N 1
ATOM 1943 C CA . SER A 1 270 ? 3.384 -1.791 -10.173 1.00 97.00 270 SER A CA 1
ATOM 1944 C C . SER A 1 270 ? 2.832 -3.171 -10.530 1.00 97.00 270 SER A C 1
ATOM 1946 O O . SER A 1 270 ? 2.468 -3.473 -11.675 1.00 97.00 270 SER A O 1
ATOM 1948 N N . ILE A 1 271 ? 2.783 -4.015 -9.508 1.00 97.69 271 ILE A N 1
ATOM 1949 C CA . ILE A 1 271 ? 2.153 -5.328 -9.513 1.00 97.69 271 ILE A CA 1
ATOM 1950 C C . ILE A 1 271 ? 1.005 -5.265 -8.508 1.00 97.69 271 ILE A C 1
ATOM 1952 O O . ILE A 1 271 ? 1.215 -4.906 -7.350 1.00 97.69 271 ILE A O 1
ATOM 1956 N N . ALA A 1 272 ? -0.194 -5.624 -8.944 1.00 98.06 272 ALA A N 1
ATOM 1957 C CA . ALA A 1 272 ? -1.416 -5.516 -8.166 1.00 98.06 272 ALA A CA 1
ATOM 1958 C C . ALA A 1 272 ? -2.094 -6.875 -7.983 1.00 98.06 272 ALA A C 1
ATOM 1960 O O . ALA A 1 272 ? -2.118 -7.718 -8.887 1.00 98.06 272 ALA A O 1
ATOM 1961 N N . PHE A 1 273 ? -2.687 -7.059 -6.808 1.00 98.19 273 PHE A N 1
ATOM 1962 C CA . PHE A 1 273 ? -3.631 -8.123 -6.529 1.00 98.19 273 PHE A CA 1
ATOM 1963 C C . PHE A 1 273 ? -5.034 -7.658 -6.940 1.00 98.19 273 PHE A C 1
ATOM 1965 O O . PHE A 1 273 ? -5.499 -6.628 -6.436 1.00 98.19 273 PHE A O 1
ATOM 1972 N N . PRO A 1 274 ? -5.728 -8.383 -7.834 1.00 97.19 274 PRO A N 1
ATOM 1973 C CA . PRO A 1 274 ? -7.041 -7.972 -8.312 1.00 97.19 274 PRO A CA 1
ATOM 1974 C C . PRO A 1 274 ? -8.075 -7.864 -7.193 1.00 97.19 274 PRO A C 1
ATOM 1976 O O . PRO A 1 274 ? -8.237 -8.779 -6.382 1.00 97.19 274 PRO A O 1
ATOM 1979 N N . ALA A 1 275 ? -8.852 -6.777 -7.193 1.00 94.31 275 ALA A N 1
ATOM 1980 C CA . ALA A 1 275 ? -9.897 -6.547 -6.189 1.00 94.31 275 ALA A CA 1
ATOM 1981 C C . ALA A 1 275 ? -10.988 -7.640 -6.196 1.00 94.31 275 ALA A C 1
ATOM 1983 O O . ALA A 1 275 ? -11.655 -7.873 -5.186 1.00 94.31 275 ALA A O 1
ATOM 1984 N N . ASN A 1 276 ? -11.149 -8.341 -7.325 1.00 93.19 276 ASN A N 1
ATOM 1985 C CA . ASN A 1 276 ? -12.090 -9.445 -7.492 1.00 93.19 276 ASN A CA 1
ATOM 1986 C C . ASN A 1 276 ? -11.514 -10.831 -7.135 1.00 93.19 276 ASN A C 1
ATOM 1988 O O . ASN A 1 276 ? -12.236 -11.822 -7.264 1.00 93.19 276 ASN A O 1
ATOM 1992 N N . CYS A 1 277 ? -10.258 -10.935 -6.687 1.00 96.12 277 CYS A N 1
ATOM 1993 C CA . CYS A 1 277 ? -9.696 -12.204 -6.227 1.00 96.12 277 CYS A CA 1
ATOM 1994 C C . CYS A 1 277 ? -10.083 -12.530 -4.768 1.00 96.12 277 CYS A C 1
ATOM 1996 O O . CYS A 1 277 ? -10.107 -11.648 -3.901 1.00 96.12 277 CYS A O 1
ATOM 1998 N N . PRO A 1 278 ? -10.303 -13.817 -4.428 1.00 95.88 278 PRO A N 1
ATOM 1999 C CA . PRO A 1 278 ? -10.409 -14.250 -3.038 1.00 95.88 278 PRO A CA 1
ATOM 2000 C C . PRO A 1 278 ? -9.119 -13.964 -2.257 1.00 95.88 278 PRO A C 1
ATOM 2002 O O . PRO A 1 278 ? -8.034 -14.336 -2.686 1.00 95.88 278 PRO A O 1
ATOM 2005 N N . ALA A 1 279 ? -9.217 -13.400 -1.051 1.00 94.31 279 ALA A N 1
ATOM 2006 C CA . ALA A 1 279 ? -8.029 -13.090 -0.241 1.00 94.31 279 ALA A CA 1
ATOM 2007 C C . ALA A 1 279 ? -7.157 -14.322 0.083 1.00 94.31 279 ALA A C 1
ATOM 2009 O O . ALA A 1 279 ? -5.950 -14.197 0.259 1.00 94.31 279 ALA A O 1
ATOM 2010 N N . ALA A 1 280 ? -7.755 -15.518 0.127 1.00 95.94 280 ALA A N 1
ATOM 2011 C CA . ALA A 1 280 ? -7.050 -16.765 0.419 1.00 95.94 280 ALA A CA 1
ATOM 2012 C C . ALA A 1 280 ? -6.008 -17.157 -0.645 1.00 95.94 280 ALA A C 1
ATOM 2014 O O . ALA A 1 280 ? -5.118 -17.943 -0.340 1.00 95.94 280 ALA A O 1
ATOM 2015 N N . VAL A 1 281 ? -6.102 -16.620 -1.868 1.00 96.94 281 VAL A N 1
ATOM 2016 C CA . VAL A 1 281 ? -5.136 -16.897 -2.946 1.00 96.94 281 VAL A CA 1
ATOM 2017 C C . VAL A 1 281 ? -4.081 -15.799 -3.093 1.00 96.94 281 VAL A C 1
ATOM 2019 O O . VAL A 1 281 ? -3.316 -15.806 -4.046 1.00 96.94 281 VAL A O 1
ATOM 2022 N N . ARG A 1 282 ? -4.002 -14.847 -2.157 1.00 96.56 282 ARG A N 1
ATOM 2023 C CA . ARG A 1 282 ? -3.068 -13.713 -2.247 1.00 96.56 282 ARG A CA 1
ATOM 2024 C C . ARG A 1 282 ? -1.594 -14.117 -2.165 1.00 96.56 282 ARG A C 1
ATOM 2026 O O . ARG A 1 282 ? -0.744 -13.388 -2.656 1.00 96.56 282 ARG A O 1
ATOM 2033 N N . SER A 1 283 ? -1.278 -15.276 -1.597 1.00 96.38 283 SER A N 1
ATOM 2034 C CA . SER A 1 283 ? 0.081 -15.831 -1.616 1.00 96.38 283 SER A CA 1
ATOM 2035 C C . SER A 1 283 ? 0.452 -16.514 -2.941 1.00 96.38 283 SER A C 1
ATOM 2037 O O . SER A 1 283 ? 1.615 -16.860 -3.138 1.00 96.38 283 SER A O 1
ATOM 2039 N N . ASP A 1 284 ? -0.507 -16.720 -3.849 1.00 97.19 284 ASP A N 1
ATOM 2040 C CA . ASP A 1 284 ? -0.272 -17.270 -5.183 1.00 97.19 284 ASP A CA 1
ATOM 2041 C C . ASP A 1 284 ? 0.079 -16.135 -6.155 1.00 97.19 284 ASP A C 1
ATOM 2043 O O . ASP A 1 284 ? -0.790 -15.424 -6.661 1.00 97.19 284 ASP A O 1
ATOM 2047 N N . TRP A 1 285 ? 1.372 -15.969 -6.437 1.00 96.38 285 TRP A N 1
ATOM 2048 C CA . TRP A 1 285 ? 1.882 -14.929 -7.339 1.00 96.38 285 TRP A CA 1
ATOM 2049 C C . TRP A 1 285 ? 1.420 -1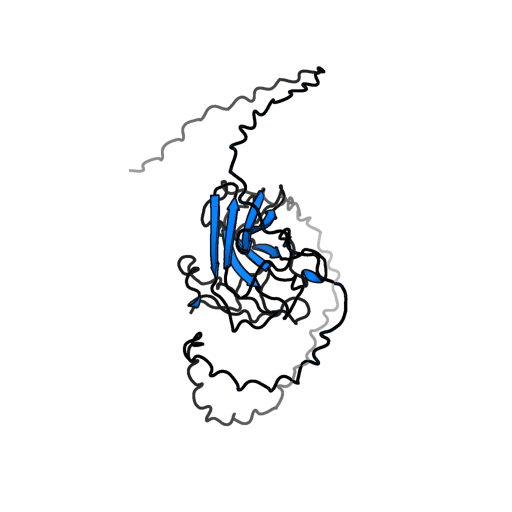5.063 -8.789 1.00 96.38 285 TRP A C 1
ATOM 2051 O O . TRP A 1 285 ? 1.512 -14.088 -9.530 1.00 96.38 285 TRP A O 1
ATOM 2061 N N . SER A 1 286 ? 0.860 -16.208 -9.192 1.00 95.75 286 SER A N 1
ATOM 2062 C CA . SER A 1 286 ? 0.202 -16.318 -10.499 1.00 95.75 286 SER A CA 1
ATOM 2063 C C . SER A 1 286 ? -1.113 -15.529 -10.577 1.00 95.75 286 SER A C 1
ATOM 2065 O O . SER A 1 286 ? -1.590 -15.249 -11.674 1.00 95.75 286 SER A O 1
ATOM 2067 N N . ARG A 1 287 ? -1.682 -15.132 -9.426 1.00 96.88 287 ARG A N 1
ATOM 2068 C CA . ARG A 1 287 ? -2.899 -14.303 -9.323 1.00 96.88 287 ARG A CA 1
ATOM 2069 C C . ARG A 1 287 ? -2.614 -12.806 -9.295 1.00 96.88 287 ARG A C 1
ATOM 2071 O O . ARG A 1 287 ? -3.544 -12.012 -9.403 1.00 96.88 287 ARG A O 1
ATOM 2078 N N . TRP A 1 288 ? -1.356 -12.416 -9.126 1.00 97.56 288 TRP A N 1
ATOM 2079 C CA . TRP A 1 288 ? -0.936 -11.024 -9.205 1.00 97.56 288 TRP A CA 1
ATOM 2080 C C . TRP A 1 288 ? -0.674 -10.650 -10.659 1.00 97.56 288 TRP A C 1
ATOM 2082 O O . TRP A 1 288 ? -0.311 -11.488 -11.484 1.00 97.56 288 TRP A O 1
ATOM 2092 N N . SER A 1 289 ? -0.886 -9.388 -11.006 1.00 97.00 289 SER A N 1
ATOM 2093 C CA . SER A 1 289 ? -0.745 -8.926 -12.383 1.00 97.00 289 SER A CA 1
ATOM 2094 C C . SER A 1 289 ? -0.094 -7.560 -12.441 1.00 97.00 289 SER A C 1
ATOM 2096 O O . SER A 1 289 ? -0.231 -6.739 -11.541 1.00 97.00 289 SER A O 1
ATOM 2098 N N . LEU A 1 290 ? 0.618 -7.320 -13.536 1.00 96.75 290 LEU A N 1
ATOM 2099 C CA . LEU A 1 290 ? 1.128 -6.000 -13.858 1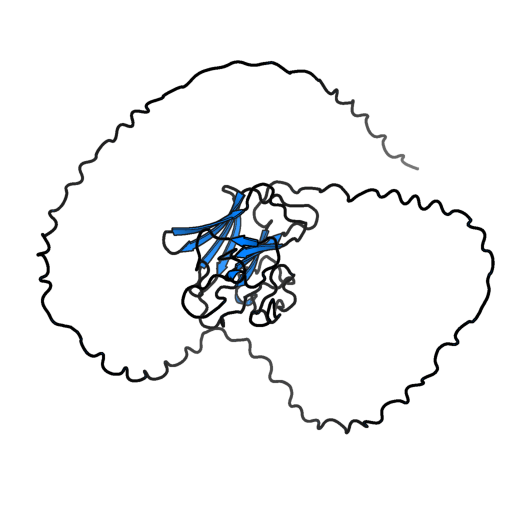.00 96.75 290 LEU A CA 1
ATOM 2100 C C . LEU A 1 290 ? -0.035 -5.039 -14.112 1.00 96.75 290 LEU A C 1
ATOM 2102 O O . LEU A 1 290 ? -0.951 -5.370 -14.863 1.00 96.75 290 LEU A O 1
ATOM 2106 N N . THR A 1 291 ? 0.038 -3.844 -13.538 1.00 96.94 291 THR A N 1
ATOM 2107 C CA . THR A 1 291 ? -0.9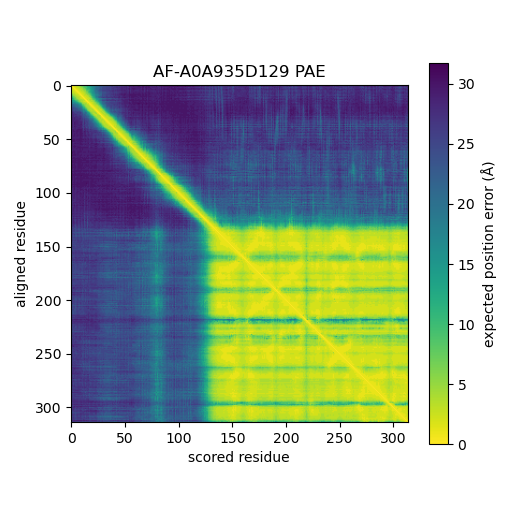40 -2.779 -13.784 1.00 96.94 291 THR A CA 1
ATOM 2108 C C . THR A 1 291 ? -0.684 -2.093 -15.124 1.00 96.94 291 THR A C 1
ATOM 2110 O O . THR A 1 291 ? 0.427 -2.121 -15.678 1.00 96.94 291 THR A O 1
ATOM 2113 N N . PHE A 1 292 ? -1.721 -1.467 -15.677 1.00 95.19 292 PHE A N 1
ATOM 2114 C CA . PHE A 1 292 ? -1.682 -0.780 -16.975 1.00 95.19 292 PHE A CA 1
ATOM 2115 C C . PHE A 1 292 ? -2.215 0.650 -16.912 1.00 95.19 292 PHE A C 1
ATOM 2117 O O . PHE A 1 292 ? -1.930 1.443 -17.817 1.00 95.19 292 PHE A O 1
ATOM 2124 N N . SER A 1 293 ? -2.938 0.997 -15.850 1.00 96.25 293 SER A N 1
ATOM 2125 C CA . SER A 1 293 ? -3.420 2.348 -15.601 1.00 96.25 293 SER A CA 1
ATOM 2126 C C . SER A 1 293 ? -2.250 3.296 -15.452 1.00 96.25 293 SER A C 1
ATOM 2128 O O . SER A 1 293 ? -1.284 3.017 -14.752 1.00 96.25 293 SER A O 1
ATOM 2130 N N . THR A 1 294 ? -2.313 4.430 -16.133 1.00 94.88 294 THR A N 1
ATOM 2131 C CA . THR A 1 294 ? -1.305 5.473 -15.981 1.00 94.88 294 THR A CA 1
ATOM 2132 C C . THR A 1 294 ? -1.667 6.349 -14.792 1.00 94.88 294 THR A C 1
ATOM 2134 O O . THR A 1 294 ? -2.804 6.823 -14.732 1.00 94.88 294 THR A O 1
ATOM 2137 N N . TYR A 1 295 ? -0.715 6.644 -13.910 1.00 91.56 295 TYR A N 1
ATOM 2138 C CA . TYR A 1 295 ? -0.907 7.653 -12.868 1.00 91.56 295 TYR A CA 1
ATOM 2139 C C . TYR A 1 295 ? 0.135 8.775 -12.965 1.00 91.56 295 TYR A C 1
ATOM 2141 O O . TYR A 1 295 ? 1.159 8.655 -13.648 1.00 91.56 295 TYR A O 1
ATOM 2149 N N . ALA A 1 296 ? -0.176 9.901 -12.319 1.00 83.94 296 ALA A N 1
ATOM 2150 C CA . ALA A 1 296 ? 0.609 11.134 -12.355 1.00 83.94 296 ALA A CA 1
ATOM 2151 C C . ALA A 1 296 ? 0.896 11.634 -13.787 1.00 83.94 296 ALA A C 1
ATOM 2153 O O . ALA A 1 296 ? -0.008 11.681 -14.618 1.00 83.94 296 ALA A O 1
ATOM 2154 N N . SER A 1 297 ? 2.138 12.028 -14.091 1.00 79.81 297 SER A N 1
ATOM 2155 C CA . SER A 1 297 ? 2.562 12.590 -15.388 1.00 79.81 297 SER A CA 1
ATOM 2156 C C . SER A 1 297 ? 2.526 11.598 -16.564 1.00 79.81 297 SER A C 1
ATOM 2158 O O . SER A 1 297 ? 3.042 11.899 -17.639 1.00 79.81 297 SER A O 1
ATOM 2160 N N . GLY A 1 298 ? 1.945 10.409 -16.377 1.00 79.88 298 GLY A N 1
ATOM 2161 C CA . GLY A 1 298 ? 1.767 9.397 -17.418 1.00 79.88 298 GLY A CA 1
ATOM 2162 C C . GLY A 1 298 ? 2.967 8.470 -17.622 1.00 79.88 298 GLY A C 1
ATOM 2163 O O . GLY A 1 298 ? 2.869 7.527 -18.408 1.00 79.88 298 GLY A O 1
ATOM 2164 N N . ALA A 1 299 ? 4.077 8.689 -16.911 1.00 86.75 299 ALA A N 1
ATOM 2165 C CA . ALA A 1 299 ? 5.256 7.824 -16.972 1.00 86.75 299 ALA A CA 1
ATOM 2166 C C . ALA A 1 299 ? 5.114 6.552 -16.119 1.00 86.75 299 ALA A C 1
ATOM 2168 O O . ALA A 1 299 ? 5.672 5.520 -16.474 1.00 86.75 299 ALA A O 1
ATOM 2169 N N . GLN A 1 300 ? 4.355 6.619 -15.023 1.00 92.50 300 GLN A N 1
ATOM 2170 C CA . GLN A 1 300 ? 4.176 5.506 -14.092 1.00 92.50 300 GLN A CA 1
ATOM 2171 C C . GLN A 1 300 ? 2.919 4.693 -14.432 1.00 92.50 300 GLN A C 1
ATOM 2173 O O . GLN A 1 300 ? 1.968 5.209 -15.038 1.00 92.50 300 GLN A O 1
ATOM 2178 N N . ARG A 1 301 ? 2.929 3.408 -14.080 1.00 96.12 301 ARG A N 1
ATOM 2179 C CA . ARG A 1 301 ? 1.816 2.468 -14.236 1.00 96.12 301 ARG A CA 1
ATOM 2180 C C . ARG A 1 301 ? 1.439 1.896 -12.870 1.00 96.12 301 ARG A C 1
ATOM 2182 O O . ARG A 1 301 ? 2.321 1.414 -12.164 1.00 96.12 301 ARG A O 1
ATOM 2189 N N . GLY A 1 302 ? 0.166 2.014 -12.511 1.00 96.44 302 GLY A N 1
ATOM 2190 C CA . GLY A 1 302 ? -0.379 1.632 -11.211 1.00 96.44 302 GLY A CA 1
ATOM 2191 C C . GLY A 1 302 ? -1.695 2.321 -10.891 1.00 96.44 302 GLY A C 1
ATOM 2192 O O . GLY A 1 302 ? -2.138 3.220 -11.620 1.00 96.44 302 GLY A O 1
ATOM 2193 N N . THR A 1 303 ? -2.292 1.915 -9.779 1.00 96.75 303 THR A N 1
ATOM 2194 C CA . THR A 1 303 ? -3.579 2.413 -9.280 1.00 96.75 303 THR A CA 1
ATOM 2195 C C . THR A 1 303 ? -3.490 2.947 -7.845 1.00 96.75 303 THR A C 1
ATOM 2197 O O . THR A 1 303 ? -4.433 2.760 -7.084 1.00 96.75 303 THR A O 1
ATOM 2200 N N . PRO A 1 304 ? -2.436 3.707 -7.468 1.00 96.50 304 PRO A N 1
ATOM 2201 C CA . PRO A 1 304 ? -2.222 4.080 -6.073 1.00 96.50 304 PRO A CA 1
ATOM 2202 C C . PRO A 1 304 ? -3.432 4.815 -5.493 1.00 96.50 304 PRO A C 1
ATOM 2204 O O . PRO A 1 304 ? -3.908 5.803 -6.068 1.00 96.50 304 PRO A O 1
ATOM 2207 N N . GLY A 1 305 ? -3.913 4.345 -4.343 1.00 96.31 305 GLY A N 1
ATOM 2208 C CA . GLY A 1 305 ? -5.049 4.932 -3.635 1.00 96.31 305 GLY A CA 1
ATOM 2209 C C . GLY A 1 305 ? -6.404 4.654 -4.291 1.00 96.31 305 GLY A C 1
ATOM 2210 O O . GLY A 1 305 ? -7.370 5.370 -4.004 1.00 96.31 305 GLY A O 1
ATOM 2211 N N . ARG A 1 306 ? -6.492 3.678 -5.202 1.00 96.50 306 ARG A N 1
ATOM 2212 C CA . ARG A 1 306 ? -7.722 3.287 -5.908 1.00 96.50 306 ARG A CA 1
ATOM 2213 C C . ARG A 1 306 ? -7.828 1.768 -5.989 1.00 96.50 306 ARG A C 1
ATOM 2215 O O . ARG A 1 306 ? -6.843 1.061 -5.863 1.00 96.50 306 ARG A O 1
ATOM 2222 N N . ASP A 1 307 ? -9.032 1.272 -6.255 1.00 95.38 307 ASP A N 1
ATOM 2223 C CA . ASP A 1 307 ? -9.229 -0.158 -6.474 1.00 95.38 307 ASP A CA 1
ATOM 2224 C C . ASP A 1 307 ? -8.461 -0.644 -7.719 1.00 95.38 307 ASP A C 1
ATOM 2226 O O . ASP A 1 307 ? -8.539 -0.033 -8.791 1.00 95.38 307 ASP A O 1
ATOM 2230 N N . ASN A 1 308 ? -7.807 -1.802 -7.585 1.00 96.06 308 ASN A N 1
ATOM 2231 C CA . ASN A 1 308 ? -7.069 -2.517 -8.635 1.00 96.06 308 ASN A CA 1
ATOM 2232 C C . ASN A 1 308 ? -8.009 -3.130 -9.688 1.00 96.06 308 ASN A C 1
ATOM 2234 O O . ASN A 1 308 ? -8.172 -4.352 -9.772 1.00 96.06 308 ASN A O 1
ATOM 2238 N N . VAL A 1 309 ? -8.691 -2.278 -10.453 1.00 95.62 309 VAL A N 1
ATOM 2239 C CA . VAL A 1 309 ? -9.692 -2.669 -11.464 1.00 95.62 309 VAL A CA 1
ATOM 2240 C C . VAL A 1 309 ? -9.108 -2.862 -12.865 1.00 95.62 309 VAL A C 1
ATOM 2242 O O . VAL A 1 309 ? -9.816 -3.302 -13.768 1.00 95.62 309 VAL A O 1
ATOM 2245 N N . ASP A 1 310 ? -7.833 -2.528 -13.069 1.00 95.50 310 ASP A N 1
ATOM 2246 C CA . ASP A 1 310 ? -7.113 -2.717 -14.336 1.00 95.50 310 ASP A CA 1
ATOM 2247 C C . ASP A 1 310 ? -6.373 -4.059 -14.427 1.00 95.50 310 ASP A C 1
ATOM 2249 O O . ASP A 1 310 ? -5.756 -4.375 -15.447 1.00 95.50 310 ASP A O 1
ATOM 2253 N N . VAL A 1 311 ? -6.480 -4.860 -13.370 1.00 96.44 311 VAL A N 1
ATOM 2254 C CA . VAL A 1 311 ? -6.052 -6.251 -13.291 1.00 96.44 311 VAL A CA 1
ATOM 2255 C C . VAL A 1 311 ? -7.262 -7.134 -12.984 1.00 96.44 311 VAL A C 1
ATOM 2257 O O . VAL A 1 311 ? -8.301 -6.673 -12.516 1.00 96.44 311 VAL A O 1
ATOM 2260 N N . THR A 1 312 ? -7.181 -8.423 -13.297 1.00 94.94 312 THR A N 1
ATOM 2261 C CA . THR A 1 312 ? -8.308 -9.354 -13.142 1.00 94.94 312 THR A CA 1
ATOM 2262 C C . THR A 1 312 ? -7.820 -10.668 -12.568 1.00 94.94 312 THR A C 1
ATOM 2264 O O . THR A 1 312 ? -6.747 -11.142 -12.926 1.00 94.94 312 THR A O 1
ATOM 2267 N N . CYS A 1 313 ? -8.622 -11.255 -11.681 1.00 93.44 313 CYS A N 1
ATOM 2268 C CA . CYS A 1 313 ? -8.406 -12.618 -11.222 1.00 93.44 313 CYS A CA 1
ATOM 2269 C C . CYS A 1 313 ? -8.630 -13.614 -12.372 1.00 93.44 313 CYS A C 1
ATOM 2271 O O . CYS A 1 313 ? -9.768 -13.782 -12.817 1.00 93.44 313 CYS A O 1
ATOM 2273 N N . TYR A 1 314 ? -7.560 -14.258 -12.836 1.00 86.81 314 TYR A N 1
ATOM 2274 C CA . TYR A 1 314 ? -7.590 -15.422 -13.733 1.00 86.81 314 TYR A CA 1
ATOM 2275 C C . TYR A 1 314 ? -7.331 -16.672 -12.917 1.00 86.81 314 TYR A C 1
ATOM 2277 O O . TYR A 1 314 ? -6.479 -16.551 -12.011 1.00 86.81 314 TYR A O 1
#

Nearest PDB structures (foldseek):
  3jt0-assembly2_B  TM=7.498E-01  e=6.560E-05  Homo sapiens
  2kpw-assembly1_A  TM=6.971E-01  e=2.036E-04  Homo sapiens